Protein AF-A0A166Q8H6-F1 (afdb_monomer_lite)

Radius of gyration: 18.92 Å; chains: 1; bounding box: 48×37×62 Å

Structure (mmCIF, N/CA/C/O backbone):
data_AF-A0A166Q8H6-F1
#
_entry.id   AF-A0A166Q8H6-F1
#
loop_
_atom_site.group_PDB
_atom_site.id
_atom_site.type_symbol
_atom_site.label_atom_id
_atom_site.label_alt_id
_atom_site.label_comp_id
_atom_site.label_asym_id
_atom_site.label_entity_id
_atom_site.label_seq_id
_atom_site.pdbx_PDB_ins_code
_atom_site.Cartn_x
_atom_site.Cartn_y
_atom_site.Cartn_z
_atom_site.occupancy
_atom_site.B_iso_or_equiv
_atom_site.auth_seq_id
_atom_site.auth_comp_id
_atom_site.auth_asym_id
_atom_site.auth_atom_id
_atom_site.pdbx_PDB_model_nu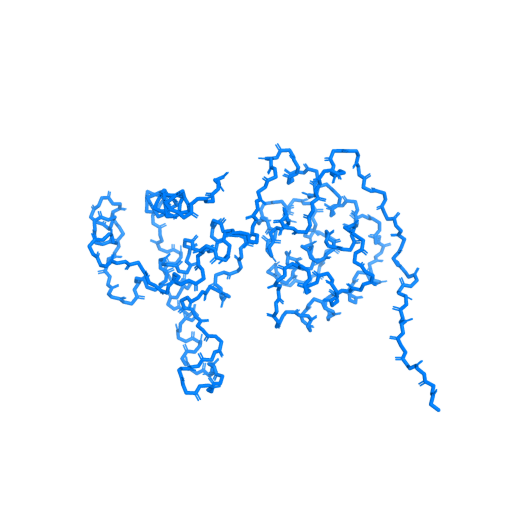m
ATOM 1 N N . ARG A 1 1 ? 2.730 -21.794 38.461 1.00 38.72 1 ARG A N 1
ATOM 2 C CA . ARG A 1 1 ? 2.691 -21.492 37.005 1.00 38.72 1 ARG A CA 1
ATOM 3 C C . ARG A 1 1 ? 1.447 -20.650 36.703 1.00 38.72 1 ARG A C 1
ATOM 5 O O . ARG A 1 1 ? 0.380 -21.211 36.517 1.00 38.72 1 ARG A O 1
ATOM 12 N N . ARG A 1 2 ? 1.544 -19.313 36.743 1.00 32.25 2 ARG A N 1
ATOM 13 C CA . ARG A 1 2 ? 0.434 -18.400 36.404 1.00 32.25 2 ARG A CA 1
ATOM 14 C C . ARG A 1 2 ? 0.661 -17.853 34.995 1.00 32.25 2 ARG A C 1
ATOM 16 O O . ARG A 1 2 ? 1.683 -17.221 34.744 1.00 32.25 2 ARG A O 1
ATOM 23 N N . SER A 1 3 ? -0.279 -18.154 34.104 1.00 32.97 3 SER A N 1
ATOM 24 C CA . SER A 1 3 ? -0.350 -17.672 32.724 1.00 32.97 3 SER A CA 1
ATOM 25 C C . SER A 1 3 ? -0.457 -16.146 32.716 1.00 32.97 3 SER A C 1
ATOM 27 O O . SER A 1 3 ? -1.469 -15.589 33.138 1.00 32.97 3 SER A O 1
ATOM 29 N N . ARG A 1 4 ? 0.606 -15.468 32.284 1.00 35.19 4 ARG A N 1
ATOM 30 C CA . ARG A 1 4 ? 0.672 -14.010 32.168 1.00 35.19 4 ARG A CA 1
ATOM 31 C C . ARG A 1 4 ? 0.191 -13.580 30.773 1.00 35.19 4 ARG A C 1
ATOM 33 O O . ARG A 1 4 ? 0.742 -14.013 29.771 1.00 35.19 4 ARG A O 1
ATOM 40 N N . HIS A 1 5 ? -0.813 -12.698 30.770 1.00 30.84 5 HIS A N 1
ATOM 41 C CA . HIS A 1 5 ? -1.214 -11.777 29.694 1.00 30.84 5 HIS A CA 1
ATOM 42 C C . HIS A 1 5 ? -1.940 -12.344 28.457 1.00 30.84 5 HIS A C 1
ATOM 44 O O . HIS A 1 5 ? -1.430 -12.329 27.343 1.00 30.84 5 HIS A O 1
ATOM 50 N N . ARG A 1 6 ? -3.232 -12.667 28.620 1.00 37.69 6 ARG A N 1
ATOM 51 C CA . ARG A 1 6 ? -4.248 -12.236 27.641 1.00 37.69 6 ARG A CA 1
ATOM 52 C C . ARG A 1 6 ? -4.802 -10.900 28.131 1.00 37.69 6 ARG A C 1
ATOM 54 O O . ARG A 1 6 ? -5.786 -10.880 28.859 1.00 37.69 6 ARG A O 1
ATOM 61 N N . VAL A 1 7 ? -4.128 -9.798 27.811 1.00 35.72 7 VAL A N 1
ATOM 62 C CA . VAL A 1 7 ? -4.699 -8.467 28.049 1.00 35.72 7 VAL A CA 1
ATOM 63 C C . VAL A 1 7 ? -5.672 -8.213 26.904 1.00 35.72 7 VAL A C 1
ATOM 65 O O . VAL A 1 7 ? -5.265 -7.970 25.771 1.00 35.72 7 VAL A O 1
ATOM 68 N N . PHE A 1 8 ? -6.960 -8.384 27.187 1.00 38.34 8 PHE A N 1
ATOM 69 C CA . PHE A 1 8 ? -8.007 -7.728 26.420 1.00 38.34 8 PHE A CA 1
ATOM 70 C C . PHE A 1 8 ? -7.832 -6.230 26.674 1.00 38.34 8 PHE A C 1
ATOM 72 O O . PHE A 1 8 ? -7.886 -5.804 27.826 1.00 38.34 8 PHE A O 1
ATOM 79 N N . ASP A 1 9 ? -7.528 -5.462 25.633 1.00 45.81 9 ASP A N 1
ATOM 80 C CA . ASP A 1 9 ? -7.483 -4.006 25.738 1.00 45.81 9 ASP A CA 1
ATOM 81 C C . ASP A 1 9 ? -8.937 -3.523 25.808 1.00 45.81 9 ASP A C 1
ATOM 83 O O . ASP A 1 9 ? -9.628 -3.473 24.787 1.00 45.81 9 ASP A O 1
ATOM 87 N N . ALA A 1 10 ? -9.425 -3.309 27.034 1.00 41.81 10 ALA A N 1
ATOM 88 C CA . ALA A 1 10 ? -10.816 -2.971 27.342 1.00 41.81 10 ALA A CA 1
ATOM 89 C C . ALA A 1 10 ? -11.265 -1.633 26.730 1.00 41.81 10 ALA A C 1
ATOM 91 O O . ALA A 1 10 ? -12.463 -1.383 26.629 1.00 41.81 10 ALA A O 1
ATOM 92 N N . ASP A 1 11 ? -10.311 -0.828 26.262 1.00 46.78 11 ASP A N 1
ATOM 93 C CA . ASP A 1 11 ? -10.546 0.463 25.619 1.00 46.78 11 ASP A CA 1
ATOM 94 C C . ASP A 1 11 ? -10.963 0.340 24.144 1.00 46.78 11 ASP A C 1
ATOM 96 O O . ASP A 1 11 ? -11.324 1.334 23.518 1.00 46.78 11 ASP A O 1
ATOM 100 N N . VAL A 1 12 ? -10.951 -0.864 23.555 1.00 49.75 12 VAL A N 1
ATOM 101 C CA . VAL A 1 12 ? -11.514 -1.070 22.213 1.00 49.75 12 VAL A CA 1
ATOM 102 C C . VAL A 1 12 ? -12.972 -1.460 22.325 1.00 49.75 12 VAL A C 1
ATOM 104 O O . VAL A 1 12 ? -13.339 -2.638 22.351 1.00 49.75 12 VAL A O 1
ATOM 107 N N . ARG A 1 13 ? -13.812 -0.421 22.366 1.00 47.12 13 ARG A N 1
ATOM 108 C CA . ARG A 1 13 ? -15.220 -0.552 22.008 1.00 47.12 13 ARG A CA 1
ATOM 109 C C . ARG A 1 13 ? -15.308 -1.206 20.625 1.00 47.12 13 ARG A C 1
ATOM 111 O O . ARG A 1 13 ? -14.569 -0.811 19.720 1.00 47.12 13 ARG A O 1
ATOM 118 N N . PRO A 1 14 ? -16.181 -2.207 20.438 1.00 51.22 14 PRO A N 1
ATOM 119 C CA . PRO A 1 14 ? -16.498 -2.695 19.110 1.00 51.22 14 PRO A CA 1
ATOM 120 C C . PRO A 1 14 ? -17.218 -1.569 18.371 1.00 51.22 14 PRO A C 1
ATOM 122 O O . PRO A 1 14 ? -18.422 -1.384 18.519 1.00 51.22 14 PRO A O 1
ATOM 125 N N . VAL A 1 15 ? -16.466 -0.782 17.609 1.00 52.78 15 VAL A N 1
ATOM 126 C CA . VAL A 1 15 ? -17.049 0.139 16.640 1.00 52.78 15 VAL A CA 1
ATOM 127 C C . VAL A 1 15 ? -17.702 -0.742 15.586 1.00 52.78 15 VAL A C 1
ATOM 129 O O . VAL A 1 15 ? -17.063 -1.623 14.998 1.00 52.78 15 VAL A O 1
ATOM 132 N N . LEU A 1 16 ? -19.018 -0.589 15.460 1.00 52.97 16 LEU A N 1
ATOM 133 C CA . LEU A 1 16 ? -19.826 -1.385 14.552 1.00 52.97 16 LEU A CA 1
ATOM 134 C C . LEU A 1 16 ? -19.352 -1.098 13.133 1.00 52.97 16 LEU A C 1
ATOM 136 O O . LEU A 1 16 ? -19.379 0.046 12.687 1.00 52.97 16 LEU A O 1
ATOM 140 N N . ARG A 1 17 ? -18.916 -2.146 12.430 1.00 59.91 17 ARG A N 1
ATOM 141 C CA . ARG A 1 17 ? -18.712 -2.037 10.989 1.00 59.91 17 ARG A CA 1
ATOM 142 C C . ARG A 1 17 ? -20.044 -1.678 10.353 1.00 59.91 17 ARG A C 1
ATOM 144 O O . ARG A 1 17 ? -21.078 -2.249 10.707 1.00 59.91 17 ARG A O 1
ATOM 151 N N . THR A 1 18 ? -19.995 -0.786 9.384 1.00 64.19 18 THR A N 1
ATOM 152 C CA . THR A 1 18 ? -21.089 -0.585 8.443 1.00 64.19 18 THR A CA 1
ATOM 153 C C . THR A 1 18 ? -21.422 -1.900 7.727 1.00 64.19 18 THR A C 1
ATOM 155 O O . THR A 1 18 ? -20.592 -2.808 7.587 1.00 64.19 18 THR A O 1
ATOM 158 N N . THR A 1 19 ? -22.658 -2.018 7.250 1.00 66.19 19 THR A N 1
ATOM 159 C CA . THR A 1 19 ? -23.110 -3.161 6.444 1.00 66.19 19 THR A CA 1
ATOM 160 C C . THR A 1 19 ? -22.286 -3.326 5.166 1.00 66.19 19 THR A C 1
ATOM 162 O O . THR A 1 19 ? -22.020 -4.455 4.761 1.00 66.19 19 THR A O 1
ATOM 165 N N . THR A 1 20 ? -21.820 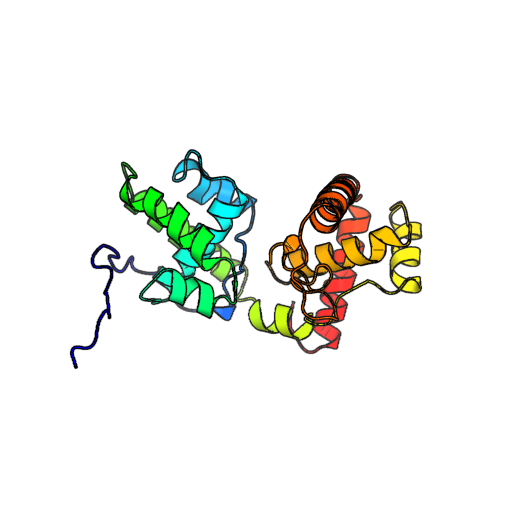-2.228 4.567 1.00 67.06 20 THR A N 1
ATOM 166 C CA . THR A 1 20 ? -20.977 -2.232 3.361 1.00 67.06 20 THR A CA 1
ATOM 167 C C . THR A 1 20 ? -19.595 -2.837 3.628 1.00 67.06 20 THR A C 1
ATOM 169 O O . THR A 1 20 ? -19.123 -3.673 2.858 1.00 67.06 20 THR A O 1
ATOM 172 N N . ALA A 1 21 ? -18.971 -2.518 4.765 1.00 75.06 21 ALA A N 1
ATOM 173 C CA . ALA A 1 21 ? -17.683 -3.087 5.164 1.00 75.06 21 ALA A CA 1
ATOM 174 C C . ALA A 1 21 ? -17.771 -4.530 5.710 1.00 75.06 21 ALA A C 1
ATOM 176 O O . ALA A 1 21 ? -16.739 -5.148 6.004 1.00 75.06 21 ALA A O 1
ATOM 177 N N . ALA A 1 22 ? -18.975 -5.101 5.853 1.00 74.94 22 ALA A N 1
ATOM 178 C CA . ALA A 1 22 ? -19.176 -6.432 6.432 1.00 74.94 22 ALA A CA 1
ATOM 179 C C . ALA A 1 22 ? -18.503 -7.560 5.624 1.00 74.94 22 ALA A C 1
ATOM 181 O O . ALA A 1 22 ? -18.091 -8.560 6.210 1.00 74.94 22 ALA A O 1
ATOM 182 N N . GLY A 1 23 ? -18.336 -7.380 4.307 1.00 84.69 23 GLY A N 1
ATOM 183 C CA . GLY A 1 23 ? -17.675 -8.343 3.415 1.00 84.69 23 GLY A CA 1
ATOM 184 C C . GLY A 1 23 ? -16.141 -8.285 3.407 1.00 84.69 23 GLY A C 1
ATOM 185 O O . GLY A 1 23 ? -15.498 -9.090 2.731 1.00 84.69 23 GLY A O 1
ATOM 186 N N . LEU A 1 24 ? -15.521 -7.338 4.121 1.00 91.94 24 LEU A N 1
ATOM 187 C CA . LEU A 1 24 ? -14.065 -7.224 4.153 1.00 91.94 24 LEU A CA 1
ATOM 188 C C . LEU A 1 24 ? -13.425 -8.247 5.100 1.00 91.94 24 LEU A C 1
ATOM 190 O O . LEU A 1 24 ? -13.866 -8.470 6.229 1.00 91.94 24 LEU A O 1
ATOM 194 N N . GLU A 1 25 ? -12.310 -8.810 4.643 1.00 93.94 25 GLU A N 1
ATOM 195 C CA . GLU A 1 25 ? -11.423 -9.684 5.403 1.00 93.94 25 GLU A CA 1
ATOM 196 C C . GLU A 1 25 ? -10.040 -9.031 5.526 1.00 93.94 25 GLU A C 1
ATOM 198 O O . GLU A 1 25 ? -9.729 -8.075 4.818 1.00 93.94 25 GLU A O 1
ATOM 203 N N . TYR A 1 26 ? -9.160 -9.571 6.378 1.00 94.75 26 TYR A N 1
ATOM 204 C CA . TYR A 1 26 ? -7.805 -9.022 6.565 1.00 94.75 26 TYR A CA 1
ATOM 205 C C . TYR A 1 26 ? -7.009 -8.935 5.261 1.00 94.75 26 TYR A C 1
ATOM 207 O O . TYR A 1 26 ? -6.248 -7.991 5.070 1.00 94.75 26 TYR A O 1
ATOM 215 N N . ARG A 1 27 ? -7.207 -9.895 4.352 1.00 95.06 27 ARG A N 1
ATOM 216 C CA . ARG A 1 27 ? -6.559 -9.909 3.036 1.00 95.06 27 ARG A CA 1
ATOM 217 C C . ARG A 1 27 ? -6.991 -8.745 2.133 1.00 95.06 27 ARG A C 1
ATOM 219 O O . ARG A 1 27 ? -6.236 -8.385 1.238 1.00 95.06 27 ARG A O 1
ATOM 226 N N . HIS A 1 28 ? -8.147 -8.132 2.411 1.00 95.44 28 HIS A N 1
ATOM 227 C CA . HIS A 1 28 ? -8.685 -6.984 1.675 1.00 95.44 28 HIS A CA 1
ATOM 228 C C . HIS A 1 28 ? -8.208 -5.626 2.200 1.00 95.44 28 HIS A C 1
ATOM 230 O O . HIS A 1 28 ? -8.544 -4.593 1.628 1.00 95.44 28 HIS A O 1
ATOM 236 N N . ILE A 1 29 ? -7.411 -5.603 3.270 1.00 96.06 29 ILE A N 1
ATOM 237 C CA . ILE A 1 29 ? -6.855 -4.368 3.819 1.00 96.06 29 ILE A CA 1
ATOM 238 C C . ILE A 1 29 ? -5.404 -4.218 3.337 1.00 96.06 29 ILE A C 1
ATOM 240 O O . ILE A 1 29 ? -4.585 -5.119 3.572 1.00 96.06 29 ILE A O 1
ATOM 244 N N . PRO A 1 30 ? -5.043 -3.099 2.684 1.00 96.38 30 PRO A N 1
ATOM 245 C CA . PRO A 1 30 ? -3.660 -2.852 2.304 1.00 96.38 30 PRO A CA 1
ATOM 246 C C . PRO A 1 30 ? -2.804 -2.612 3.555 1.00 96.38 30 PRO A C 1
ATOM 248 O O . PRO A 1 30 ? -3.282 -2.135 4.583 1.00 96.38 30 PRO A O 1
ATOM 251 N N . GLN A 1 31 ? -1.509 -2.916 3.478 1.00 94.94 31 GLN A N 1
ATOM 252 C CA . GLN A 1 31 ? -0.578 -2.661 4.590 1.00 94.94 31 GLN A CA 1
ATOM 253 C C . GLN A 1 31 ? -0.338 -1.165 4.816 1.00 94.94 31 GLN A C 1
ATOM 255 O O . GLN A 1 31 ? 0.083 -0.739 5.892 1.00 94.94 31 GLN A O 1
ATOM 260 N N . LEU A 1 32 ? -0.594 -0.365 3.787 1.00 95.50 32 LEU A N 1
ATOM 261 C CA . LEU A 1 32 ? -0.520 1.075 3.817 1.00 95.50 32 LEU A CA 1
ATOM 262 C C . LEU A 1 32 ? -1.777 1.626 3.138 1.00 95.50 32 LEU A C 1
ATOM 264 O O . LEU A 1 32 ? -1.933 1.477 1.929 1.00 95.50 32 LEU A O 1
ATOM 268 N N . ILE A 1 33 ? -2.667 2.251 3.917 1.00 97.19 33 ILE A N 1
ATOM 269 C CA . ILE A 1 33 ? -3.873 2.914 3.387 1.00 97.19 33 ILE A CA 1
ATOM 270 C C . ILE A 1 33 ? -3.478 3.921 2.309 1.00 97.19 33 ILE A C 1
ATOM 272 O O . ILE A 1 33 ? -2.389 4.493 2.387 1.00 97.19 33 ILE A O 1
ATOM 276 N N . ASP A 1 34 ? -4.320 4.130 1.300 1.00 95.25 34 ASP A N 1
ATOM 277 C CA . ASP A 1 34 ? -4.068 5.129 0.263 1.00 95.25 34 ASP A CA 1
ATOM 278 C C . ASP A 1 34 ? -3.834 6.531 0.860 1.00 95.25 34 ASP A C 1
ATOM 280 O O . ASP A 1 34 ? -4.351 6.871 1.926 1.00 95.25 34 ASP A O 1
ATOM 284 N N . VAL A 1 35 ? -2.990 7.332 0.205 1.00 95.38 35 VAL A N 1
ATOM 285 C CA . VAL A 1 35 ? -2.614 8.655 0.723 1.00 95.38 35 VAL A CA 1
ATOM 286 C C . VAL A 1 35 ? -3.794 9.625 0.730 1.00 95.38 35 VAL A C 1
ATOM 288 O O . VAL A 1 35 ? -3.915 10.397 1.680 1.00 95.38 35 VAL A O 1
ATOM 291 N N . ALA A 1 36 ? -4.670 9.564 -0.277 1.00 96.38 36 ALA A N 1
ATOM 292 C CA . ALA A 1 36 ? -5.828 10.442 -0.368 1.00 96.38 36 ALA A CA 1
ATOM 293 C C . ALA A 1 36 ? -6.870 10.061 0.688 1.00 96.38 36 ALA A C 1
ATOM 295 O O . ALA A 1 36 ? -7.296 10.923 1.451 1.00 96.38 36 ALA A O 1
ATOM 296 N N . ASP A 1 37 ? -7.183 8.765 0.816 1.00 97.25 37 ASP A N 1
ATOM 297 C CA . ASP A 1 37 ? -8.134 8.284 1.830 1.00 97.25 37 ASP A CA 1
ATOM 298 C C . ASP A 1 37 ? -7.661 8.617 3.250 1.00 97.25 37 ASP A C 1
ATOM 300 O O . ASP A 1 37 ? -8.437 9.085 4.077 1.00 97.25 37 ASP A O 1
ATOM 304 N N . TYR A 1 38 ? -6.370 8.430 3.540 1.00 97.75 38 TYR A N 1
ATOM 305 C CA . TYR A 1 38 ? -5.811 8.811 4.836 1.00 97.75 38 TYR A CA 1
ATOM 306 C C . TYR A 1 38 ? -5.853 10.324 5.068 1.00 97.75 38 TYR A C 1
ATOM 308 O O . TYR A 1 38 ? -6.237 10.763 6.154 1.00 97.75 38 TYR A O 1
ATOM 316 N N . GLY A 1 39 ? -5.429 11.107 4.072 1.00 97.25 39 GLY A N 1
ATOM 317 C CA . GLY A 1 39 ? -5.366 12.564 4.154 1.00 97.25 39 GLY A CA 1
ATOM 318 C C . GLY A 1 39 ? -6.730 13.189 4.426 1.00 97.25 39 GLY A C 1
ATOM 319 O O . GLY A 1 39 ? -6.837 14.082 5.260 1.00 97.25 39 GLY A O 1
ATOM 320 N N . GLU A 1 40 ? -7.761 12.679 3.758 1.00 97.62 40 GLU A N 1
ATOM 321 C CA . GLU A 1 40 ? -9.130 13.175 3.865 1.00 97.62 40 GLU A CA 1
ATOM 322 C C . GLU A 1 40 ? -9.829 12.719 5.153 1.00 97.62 40 GLU A C 1
ATOM 324 O O . GLU A 1 40 ? -10.490 13.524 5.804 1.00 97.62 40 GLU A O 1
ATOM 329 N N . LEU A 1 41 ? -9.676 11.447 5.541 1.00 96.94 41 LEU A N 1
ATOM 330 C CA . LEU A 1 41 ? -10.531 10.838 6.567 1.00 96.94 41 LEU A CA 1
ATOM 331 C C . LEU A 1 41 ? -9.898 10.749 7.957 1.00 96.94 41 LEU A C 1
ATOM 333 O O . LEU A 1 41 ? -10.619 10.650 8.946 1.00 96.94 41 LEU A O 1
ATOM 337 N N . VAL A 1 42 ? -8.564 10.712 8.058 1.00 96.56 42 VAL A N 1
ATOM 338 C CA . VAL A 1 42 ? -7.893 10.316 9.314 1.00 96.56 42 VAL A CA 1
ATOM 339 C C . VAL A 1 42 ? -6.765 11.256 9.729 1.00 96.56 42 VAL A C 1
ATOM 341 O O . VAL A 1 42 ? -6.501 11.395 10.923 1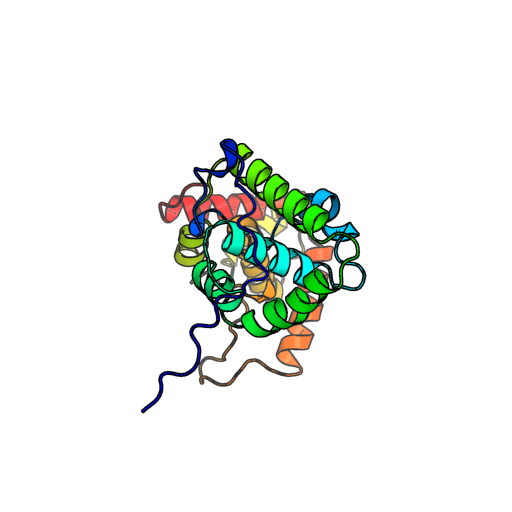.00 96.56 42 VAL A O 1
ATOM 344 N N . ALA A 1 43 ? -6.088 11.920 8.790 1.00 96.31 43 ALA A N 1
ATOM 345 C CA . ALA A 1 43 ? -4.876 12.687 9.081 1.00 96.31 43 ALA A CA 1
ATOM 346 C C . ALA A 1 43 ? -5.074 13.783 10.144 1.00 96.31 43 ALA A C 1
ATOM 348 O O . ALA A 1 43 ? -4.207 13.966 10.999 1.00 96.31 43 ALA A O 1
ATOM 349 N N . SER A 1 44 ? -6.223 14.466 10.138 1.00 94.81 44 SER A N 1
ATOM 350 C CA . SER A 1 44 ? -6.569 15.499 11.127 1.00 94.81 44 SER A CA 1
ATOM 351 C C . SER A 1 44 ? -6.700 14.955 12.555 1.00 94.81 44 SER A C 1
ATOM 353 O O . SER A 1 44 ? -6.432 15.679 13.512 1.00 94.81 44 SER A O 1
ATOM 355 N N . CYS A 1 45 ? -7.045 13.672 12.708 1.00 92.38 45 CYS A N 1
ATOM 356 C CA . CYS A 1 45 ? -7.180 13.007 14.003 1.00 92.38 45 CYS A CA 1
ATOM 357 C C . CYS A 1 45 ? -5.830 12.601 14.610 1.00 92.38 45 CYS A C 1
ATOM 359 O O . CYS A 1 45 ? -5.779 12.244 15.780 1.00 92.38 45 CYS A O 1
ATOM 361 N N . LEU A 1 46 ? -4.735 12.613 13.842 1.00 92.12 46 LEU A N 1
ATOM 362 C CA . LEU A 1 46 ? -3.415 12.152 14.289 1.00 92.12 46 LEU A CA 1
ATOM 363 C C . LEU A 1 46 ? -2.345 13.253 14.163 1.00 92.12 46 LEU A C 1
ATOM 365 O O . LEU A 1 46 ? -1.335 13.062 13.472 1.00 92.12 46 LEU A O 1
ATOM 369 N N . PRO A 1 47 ? -2.517 14.410 14.834 1.00 88.38 47 PRO A N 1
ATOM 370 C CA . PRO A 1 47 ? -1.541 15.488 14.763 1.00 88.38 47 PRO A CA 1
ATOM 371 C C . PRO A 1 47 ? -0.178 15.026 15.297 1.00 88.38 47 PRO A C 1
ATOM 373 O O . PRO A 1 47 ? -0.074 14.343 16.315 1.00 88.38 47 PRO A O 1
ATOM 376 N N . GLY A 1 48 ? 0.893 15.390 14.589 1.00 88.44 48 GLY A N 1
ATOM 377 C CA . GLY A 1 48 ? 2.268 15.038 14.966 1.00 88.44 48 GLY A CA 1
ATOM 378 C C . GLY A 1 48 ? 2.695 13.604 14.624 1.00 88.44 48 GLY A C 1
ATOM 379 O O . GLY A 1 48 ? 3.863 13.259 14.818 1.00 88.44 48 GLY A O 1
ATOM 380 N N . VAL A 1 49 ? 1.809 12.772 14.067 1.00 92.25 49 VAL A N 1
ATOM 381 C CA . VAL A 1 49 ? 2.175 11.453 13.536 1.00 92.25 49 VAL A CA 1
ATOM 382 C C . VAL A 1 49 ? 2.644 11.602 12.089 1.00 92.25 49 VAL A C 1
ATOM 384 O O . VAL A 1 49 ? 1.941 12.142 11.238 1.00 92.25 49 VAL A O 1
ATOM 387 N N . ALA A 1 50 ? 3.842 11.100 11.782 1.00 93.50 50 ALA A N 1
ATOM 388 C CA . ALA A 1 50 ? 4.344 11.091 10.409 1.00 93.50 50 ALA A CA 1
ATOM 389 C C . ALA A 1 50 ? 3.391 10.310 9.485 1.00 93.50 50 ALA A C 1
ATOM 391 O O . ALA A 1 50 ? 3.000 9.195 9.828 1.00 93.50 50 ALA A O 1
ATOM 392 N N . GLU A 1 51 ? 3.091 10.840 8.294 1.00 94.88 51 GLU A N 1
ATOM 393 C CA . GLU A 1 51 ? 2.054 10.314 7.384 1.00 94.88 51 GLU A CA 1
ATOM 394 C C . GLU A 1 51 ? 2.115 8.789 7.201 1.00 94.88 51 GLU A C 1
ATOM 396 O O . GLU A 1 51 ? 1.131 8.091 7.415 1.00 94.88 51 GLU A O 1
ATOM 401 N N . VAL A 1 52 ? 3.289 8.235 6.881 1.00 93.38 52 VAL A N 1
ATOM 402 C CA . VAL A 1 52 ? 3.425 6.787 6.651 1.00 93.38 52 VAL A CA 1
ATOM 403 C C . VAL A 1 52 ? 3.168 5.963 7.919 1.00 93.38 52 VAL A C 1
ATOM 405 O O . VAL A 1 52 ? 2.680 4.836 7.842 1.00 93.38 52 VAL A O 1
ATOM 408 N N . ALA A 1 53 ? 3.496 6.500 9.098 1.00 93.81 53 ALA A N 1
ATOM 409 C CA . ALA A 1 53 ? 3.160 5.855 10.364 1.00 93.81 53 ALA A CA 1
ATOM 410 C C . ALA A 1 53 ? 1.652 5.935 10.640 1.00 93.81 53 ALA A C 1
ATOM 412 O O . ALA A 1 53 ? 1.079 4.935 11.066 1.00 93.81 53 ALA A O 1
ATOM 413 N N . GLY A 1 54 ? 1.018 7.070 10.332 1.00 96.19 54 GLY A N 1
ATOM 414 C CA . GLY A 1 54 ? -0.429 7.260 10.429 1.00 96.19 54 GLY A CA 1
ATOM 415 C C . GLY A 1 54 ? -1.189 6.298 9.521 1.00 96.19 54 GLY A C 1
ATOM 416 O O . GLY A 1 54 ? -1.997 5.520 10.006 1.00 96.19 54 GLY A O 1
ATOM 417 N N . ARG A 1 55 ? -0.830 6.221 8.237 1.00 97.25 55 ARG A N 1
ATOM 418 C CA . ARG A 1 55 ? -1.421 5.289 7.258 1.00 97.25 55 ARG A CA 1
ATOM 419 C C . ARG A 1 55 ? -1.303 3.820 7.675 1.00 97.25 55 ARG A C 1
ATOM 421 O O . ARG A 1 55 ? -2.245 3.051 7.495 1.00 97.25 55 ARG A O 1
ATOM 428 N N . ARG A 1 56 ? -0.168 3.413 8.259 1.00 95.94 56 ARG A N 1
ATOM 429 C CA . ARG A 1 56 ? -0.003 2.062 8.835 1.00 95.94 56 ARG A CA 1
ATOM 430 C C . ARG A 1 56 ? -0.850 1.854 10.086 1.00 95.94 56 ARG A C 1
ATOM 432 O O . ARG A 1 56 ? -1.395 0.769 10.275 1.00 95.94 56 ARG A O 1
ATOM 439 N N . LEU A 1 57 ? -0.939 2.865 10.950 1.00 95.94 57 LEU A N 1
ATOM 440 C CA . LEU A 1 57 ? -1.794 2.820 12.132 1.00 95.94 57 LEU A CA 1
ATOM 441 C C . LEU A 1 57 ? -3.267 2.690 11.725 1.00 95.94 57 LEU A C 1
ATOM 443 O O . LEU A 1 57 ? -3.956 1.847 12.288 1.00 95.94 57 LEU A O 1
ATOM 447 N N . THR A 1 58 ? -3.717 3.422 10.703 1.00 97.12 58 THR A N 1
ATOM 448 C CA . THR A 1 58 ? -5.056 3.295 10.110 1.00 97.12 58 THR A CA 1
ATOM 449 C C . THR A 1 58 ? -5.290 1.889 9.560 1.00 97.12 58 THR A C 1
ATOM 451 O O . THR A 1 58 ? -6.295 1.278 9.899 1.00 97.12 58 THR A O 1
ATOM 454 N N . ALA A 1 59 ? -4.347 1.312 8.803 1.00 97.31 59 ALA A N 1
ATOM 455 C CA . ALA A 1 59 ? -4.464 -0.075 8.332 1.00 97.31 59 ALA A CA 1
ATOM 456 C C . ALA A 1 59 ? -4.601 -1.068 9.501 1.00 97.31 59 ALA A C 1
ATOM 458 O O . ALA A 1 59 ? -5.478 -1.934 9.500 1.00 97.31 59 ALA A O 1
ATOM 459 N N . ALA A 1 60 ? -3.775 -0.921 10.541 1.00 96.06 60 ALA A N 1
ATOM 460 C CA . ALA A 1 60 ? -3.877 -1.740 11.746 1.00 96.06 60 ALA A CA 1
ATOM 461 C C . ALA A 1 60 ? -5.205 -1.518 12.492 1.00 96.06 60 ALA A C 1
ATOM 463 O O . ALA A 1 60 ? -5.752 -2.474 13.042 1.00 96.06 60 ALA A O 1
ATOM 464 N N . ALA A 1 61 ? -5.746 -0.298 12.482 1.00 94.69 61 ALA A N 1
ATOM 465 C CA . ALA A 1 61 ? -7.045 0.031 13.057 1.00 94.69 61 ALA A CA 1
ATOM 466 C C . ALA A 1 61 ? -8.183 -0.642 12.275 1.00 94.69 61 ALA A C 1
ATOM 468 O O . ALA A 1 61 ? -9.035 -1.269 12.902 1.00 94.69 61 ALA A O 1
ATOM 469 N N . CYS A 1 62 ? -8.134 -0.672 10.937 1.00 95.06 62 CYS A N 1
ATOM 470 C CA . CYS A 1 62 ? -9.033 -1.512 10.137 1.00 95.06 62 CYS A CA 1
ATOM 471 C C . CYS A 1 62 ? -8.934 -2.977 10.590 1.00 95.06 62 CYS A C 1
ATOM 473 O O . CYS A 1 62 ? -9.944 -3.628 10.830 1.00 95.06 62 CYS A O 1
ATOM 475 N N . GLY A 1 63 ? -7.720 -3.488 10.826 1.00 94.06 63 GLY A N 1
ATOM 476 C CA . GLY A 1 63 ? -7.505 -4.818 11.408 1.00 94.06 63 GLY A CA 1
ATOM 477 C C . GLY A 1 63 ? -8.157 -5.021 12.789 1.00 94.06 63 GLY A C 1
ATOM 478 O O . GLY A 1 63 ? -8.646 -6.113 13.086 1.00 94.06 63 GLY A O 1
ATOM 479 N N . ARG A 1 64 ? -8.208 -3.986 13.637 1.00 91.56 64 ARG A N 1
ATOM 480 C CA . ARG A 1 64 ? -8.913 -4.019 14.934 1.00 91.56 64 ARG A CA 1
ATOM 481 C C . ARG A 1 64 ? -10.425 -4.086 14.734 1.00 91.56 64 ARG A C 1
ATOM 483 O O . ARG A 1 64 ? -11.052 -4.948 15.347 1.00 91.56 64 ARG A O 1
ATOM 490 N N . LEU A 1 65 ? -10.984 -3.279 13.827 1.00 91.12 65 LEU A N 1
ATOM 491 C CA . LEU A 1 65 ? -12.393 -3.377 13.416 1.00 91.12 65 LEU A CA 1
ATOM 492 C C . LEU A 1 65 ? -12.699 -4.746 12.793 1.00 91.12 65 LEU A C 1
ATOM 494 O O . LEU A 1 65 ? -13.791 -5.294 12.960 1.00 91.12 65 LEU A O 1
ATOM 498 N N . LEU A 1 66 ? -11.698 -5.369 12.161 1.00 90.31 66 LEU A N 1
ATOM 499 C CA . LEU A 1 66 ? -11.772 -6.735 11.656 1.00 90.31 66 LEU A CA 1
ATOM 500 C C . LEU A 1 66 ? -11.814 -7.829 12.752 1.00 90.31 66 LEU A C 1
ATOM 502 O O . LEU A 1 66 ? -11.975 -9.014 12.451 1.00 90.31 66 LEU A O 1
ATOM 506 N N . GLY A 1 67 ? -11.718 -7.448 14.028 1.00 88.19 67 GLY A N 1
ATOM 507 C CA . GLY A 1 67 ? -11.808 -8.339 15.187 1.00 88.19 67 GLY A CA 1
ATOM 508 C C . GLY A 1 67 ? -10.461 -8.730 15.798 1.00 88.19 67 GLY A C 1
ATOM 509 O O . GLY A 1 67 ? -10.417 -9.574 16.701 1.00 88.19 67 GLY A O 1
ATOM 510 N N . ALA A 1 68 ? -9.344 -8.148 15.347 1.00 89.81 68 ALA A N 1
ATOM 511 C CA . ALA A 1 68 ? -8.061 -8.379 15.994 1.00 89.81 68 ALA A CA 1
ATOM 512 C C . ALA A 1 68 ? -8.114 -7.795 17.406 1.00 89.81 68 ALA A C 1
ATOM 514 O O . ALA A 1 68 ? -8.494 -6.645 17.587 1.00 89.81 68 ALA A O 1
ATOM 515 N N . ARG A 1 69 ? -7.732 -8.579 18.419 1.00 85.50 69 ARG A N 1
ATOM 516 C CA . ARG A 1 69 ? -7.843 -8.202 19.843 1.00 85.50 69 ARG A CA 1
ATOM 517 C C . ARG A 1 69 ? -6.708 -7.316 20.361 1.00 85.50 69 ARG A C 1
ATOM 519 O O . ARG A 1 69 ? -6.797 -6.814 21.476 1.00 85.50 69 ARG A O 1
ATOM 526 N N . SER A 1 70 ? -5.659 -7.132 19.569 1.00 87.44 70 SER A N 1
ATOM 527 C CA . SER A 1 70 ? -4.517 -6.277 19.882 1.00 87.44 70 SER A CA 1
ATOM 528 C C . SER A 1 70 ? -3.926 -5.690 18.603 1.00 87.44 70 SER A C 1
ATOM 530 O O . SER A 1 70 ? -4.146 -6.222 17.510 1.00 87.44 70 SER A O 1
ATOM 532 N N . TRP A 1 71 ? -3.153 -4.612 18.743 1.00 91.06 71 TRP A N 1
ATOM 533 C CA . TRP A 1 71 ? -2.405 -4.009 17.638 1.00 91.06 71 TRP A CA 1
ATOM 534 C C . TRP A 1 71 ? -1.431 -5.000 16.999 1.00 91.06 71 TRP A C 1
ATOM 536 O O . TRP A 1 71 ? -1.412 -5.133 15.780 1.00 91.06 71 TRP A O 1
ATOM 546 N N . ASP A 1 72 ? -0.705 -5.773 17.807 1.00 91.06 72 ASP A N 1
ATOM 547 C CA . ASP A 1 72 ? 0.229 -6.788 17.309 1.00 91.06 72 ASP A CA 1
ATOM 548 C C . ASP A 1 72 ? -0.480 -7.878 16.494 1.00 91.06 72 ASP A C 1
ATOM 550 O O . ASP A 1 72 ? 0.019 -8.295 15.449 1.00 91.06 72 ASP A O 1
ATOM 554 N N . LEU A 1 73 ? -1.669 -8.317 16.931 1.00 89.94 73 LEU A N 1
ATOM 555 C CA . LEU A 1 73 ? -2.451 -9.297 16.181 1.00 89.94 73 LEU A CA 1
ATOM 556 C C . LEU A 1 73 ? -2.968 -8.705 14.864 1.00 89.94 73 LEU A C 1
ATOM 558 O O . LEU A 1 73 ? -2.934 -9.396 13.849 1.00 89.94 73 LEU A O 1
ATOM 562 N N . ALA A 1 74 ? -3.407 -7.442 14.860 1.00 93.12 74 ALA A N 1
ATOM 563 C CA . ALA A 1 74 ? -3.825 -6.754 13.639 1.00 93.12 74 ALA A CA 1
ATOM 564 C C . ALA A 1 74 ? -2.661 -6.658 12.641 1.00 93.12 74 ALA A C 1
ATOM 566 O O . ALA A 1 74 ? -2.782 -7.088 11.497 1.00 93.12 74 ALA A O 1
ATOM 567 N N . VAL A 1 75 ? -1.500 -6.189 13.101 1.00 93.75 75 VAL A N 1
ATOM 568 C CA . VAL A 1 75 ? -0.261 -6.102 12.314 1.00 93.75 75 VAL A CA 1
ATOM 569 C C . VAL A 1 75 ? 0.143 -7.468 11.759 1.00 93.75 75 VAL A C 1
ATOM 571 O O . VAL A 1 75 ? 0.471 -7.576 10.577 1.00 93.75 75 VAL A O 1
ATOM 574 N N . GLY A 1 76 ? 0.083 -8.517 12.584 1.00 93.44 76 GLY A N 1
ATOM 575 C CA . GLY A 1 76 ? 0.392 -9.885 12.174 1.00 93.44 76 GLY A CA 1
ATOM 576 C C . GLY A 1 76 ? -0.552 -10.408 11.092 1.00 93.44 76 GLY A C 1
ATOM 577 O O . GLY A 1 76 ? -0.092 -10.943 10.087 1.00 93.44 76 GLY A O 1
ATOM 578 N N . ARG A 1 77 ? -1.867 -10.203 11.248 1.00 94.25 77 ARG A N 1
ATOM 579 C CA . ARG A 1 77 ? -2.882 -10.624 10.264 1.00 94.25 77 ARG A CA 1
ATOM 580 C C . ARG A 1 77 ? -2.770 -9.885 8.931 1.00 94.25 77 ARG A C 1
ATOM 582 O O . ARG A 1 77 ? -3.079 -10.464 7.898 1.00 94.25 77 ARG A O 1
ATOM 589 N N . LEU A 1 78 ? -2.296 -8.643 8.954 1.00 94.31 78 LEU A N 1
ATOM 590 C CA . LEU A 1 78 ? -2.053 -7.830 7.761 1.00 94.31 78 LEU A CA 1
ATOM 591 C C . LEU A 1 78 ? -0.686 -8.111 7.110 1.00 94.31 78 LEU A C 1
ATOM 593 O O . LEU A 1 78 ? -0.354 -7.523 6.082 1.00 94.31 78 LEU A O 1
ATOM 597 N N . GLY A 1 79 ? 0.133 -8.998 7.685 1.00 91.06 79 GLY A N 1
ATOM 598 C CA . GLY A 1 79 ? 1.463 -9.331 7.164 1.00 91.06 79 GLY A CA 1
ATOM 599 C C . GLY A 1 79 ? 2.495 -8.208 7.319 1.00 91.06 79 GLY A C 1
ATOM 600 O O . GLY A 1 79 ? 3.503 -8.200 6.618 1.00 91.06 79 GLY A O 1
ATOM 601 N N . MET A 1 80 ? 2.268 -7.250 8.221 1.00 89.62 80 MET A N 1
ATOM 602 C CA . MET A 1 80 ? 3.150 -6.098 8.455 1.00 89.62 80 MET A CA 1
ATOM 603 C C . MET A 1 80 ? 4.299 -6.437 9.425 1.00 89.62 80 MET A C 1
ATOM 605 O O . MET A 1 80 ? 4.555 -5.726 10.403 1.00 89.62 80 MET A O 1
ATOM 609 N N . ALA A 1 81 ? 4.982 -7.561 9.195 1.00 78.25 81 ALA A N 1
ATOM 610 C CA . ALA A 1 81 ? 6.043 -8.033 10.081 1.00 78.25 81 ALA A CA 1
ATOM 611 C C . ALA A 1 81 ? 7.152 -6.973 10.236 1.00 78.25 81 ALA A C 1
ATOM 613 O O . ALA A 1 81 ? 7.598 -6.364 9.270 1.00 78.25 81 ALA A O 1
ATOM 614 N N . GLY A 1 82 ? 7.594 -6.731 11.474 1.00 81.50 82 GLY A N 1
ATOM 615 C CA . GLY A 1 82 ? 8.590 -5.697 11.788 1.00 81.50 82 GLY A CA 1
ATOM 616 C C . GLY A 1 82 ? 8.024 -4.295 12.051 1.00 81.50 82 GLY A C 1
ATOM 617 O O . GLY A 1 82 ? 8.769 -3.436 12.521 1.00 81.50 82 GLY A O 1
ATOM 618 N N . HIS A 1 83 ? 6.718 -4.070 11.851 1.00 88.38 83 HIS A N 1
ATOM 619 C CA . HIS A 1 83 ? 6.072 -2.771 12.111 1.00 88.38 83 HIS A CA 1
ATOM 620 C C . HIS A 1 83 ? 5.249 -2.710 13.400 1.00 88.38 83 HIS A C 1
ATOM 622 O O . HIS A 1 83 ? 4.787 -1.629 13.763 1.00 88.38 83 HIS A O 1
ATOM 628 N N . ALA A 1 84 ? 5.128 -3.818 14.140 1.00 86.50 84 ALA A N 1
ATOM 629 C CA . ALA A 1 84 ? 4.384 -3.883 15.404 1.00 86.50 84 ALA A CA 1
ATOM 630 C C . ALA A 1 84 ? 4.812 -2.784 16.391 1.00 86.50 84 ALA A C 1
ATOM 632 O O . ALA A 1 84 ? 3.979 -2.042 16.897 1.00 86.50 84 ALA A O 1
ATOM 633 N N . GLY A 1 85 ? 6.122 -2.581 16.579 1.00 85.69 85 GLY A N 1
ATOM 634 C CA . GLY A 1 85 ? 6.631 -1.536 17.473 1.00 85.69 85 GLY A CA 1
ATOM 635 C C . GLY A 1 85 ? 6.316 -0.106 17.016 1.00 85.69 85 GLY A C 1
ATOM 636 O O . GLY A 1 85 ? 6.141 0.774 17.856 1.00 85.69 85 GLY A O 1
ATOM 637 N N . VAL A 1 86 ? 6.227 0.142 15.703 1.00 87.25 86 VAL A N 1
ATOM 638 C CA . VAL A 1 86 ? 5.838 1.456 15.161 1.00 87.25 86 VAL A CA 1
ATOM 639 C C . VAL A 1 86 ? 4.347 1.687 15.381 1.00 87.25 86 VAL A C 1
ATOM 641 O O . VAL A 1 86 ? 3.972 2.753 15.863 1.00 87.25 86 VAL A O 1
ATOM 644 N N . VAL A 1 87 ? 3.508 0.695 15.078 1.00 90.38 87 VAL A N 1
ATOM 645 C CA . VAL A 1 87 ? 2.057 0.780 15.284 1.00 90.38 87 VAL A CA 1
ATOM 646 C C . VAL A 1 87 ? 1.741 0.950 16.765 1.00 90.38 87 VAL A C 1
ATOM 648 O O . VAL A 1 87 ? 1.110 1.933 17.129 1.00 90.38 87 VAL A O 1
ATOM 651 N N . SER A 1 88 ? 2.253 0.078 17.634 1.00 86.81 88 SER A N 1
ATOM 652 C CA . SER A 1 88 ? 1.979 0.117 19.075 1.00 86.81 88 SER A CA 1
ATOM 653 C C . SER A 1 88 ? 2.457 1.416 19.734 1.00 86.81 88 SER A C 1
ATOM 655 O O . SER A 1 88 ? 1.781 1.937 20.618 1.00 86.81 88 SER A O 1
ATOM 657 N N . ARG A 1 89 ? 3.573 2.002 19.271 1.00 87.75 89 ARG A N 1
ATOM 658 C CA . ARG A 1 89 ? 4.028 3.323 19.738 1.00 87.75 89 ARG A CA 1
ATOM 659 C C . ARG A 1 89 ? 3.037 4.431 19.385 1.00 87.75 89 ARG A C 1
ATOM 661 O O . ARG A 1 89 ? 2.727 5.250 20.241 1.00 87.75 89 ARG A O 1
ATOM 668 N N . ASN A 1 90 ? 2.564 4.469 18.140 1.00 89.31 90 ASN A N 1
ATOM 669 C CA . ASN A 1 90 ? 1.652 5.521 17.681 1.00 89.31 90 ASN A CA 1
ATOM 670 C C . ASN A 1 90 ? 0.205 5.279 18.137 1.00 89.31 90 ASN A C 1
ATOM 672 O O . ASN A 1 90 ? -0.535 6.234 18.319 1.00 89.31 90 ASN A O 1
ATOM 676 N N . ALA A 1 91 ? -0.188 4.035 18.413 1.00 88.25 91 ALA A N 1
ATOM 677 C CA . ALA A 1 91 ? -1.503 3.710 18.958 1.00 88.25 91 ALA A CA 1
ATOM 678 C C . ALA A 1 91 ? -1.759 4.370 20.324 1.00 88.25 91 ALA A C 1
ATOM 680 O O . ALA A 1 91 ? -2.902 4.669 20.659 1.00 88.25 91 ALA A O 1
ATOM 681 N N . GLY A 1 92 ? -0.702 4.653 21.096 1.00 83.81 92 GLY A N 1
ATOM 682 C CA . GLY A 1 92 ? -0.811 5.429 22.331 1.00 83.81 92 GLY A CA 1
ATOM 683 C C . GLY A 1 92 ? -1.383 6.835 22.123 1.00 83.81 92 GLY A C 1
ATOM 684 O O . GLY A 1 92 ? -2.056 7.331 23.022 1.00 83.81 92 GLY A O 1
ATOM 685 N N . VAL A 1 93 ? -1.181 7.433 20.942 1.00 86.50 93 VAL A N 1
ATOM 686 C CA . VAL A 1 93 ? -1.722 8.756 20.584 1.00 86.50 93 VAL A CA 1
ATOM 687 C C . VAL A 1 93 ? -3.247 8.732 20.557 1.00 86.50 93 VAL A C 1
ATOM 689 O O . VAL A 1 93 ? -3.857 9.668 21.053 1.00 86.50 93 VAL A O 1
ATOM 692 N N . ILE A 1 94 ? -3.858 7.640 20.078 1.00 85.50 94 ILE A N 1
ATOM 693 C CA . ILE A 1 94 ? -5.322 7.503 19.958 1.00 85.50 94 ILE A CA 1
ATOM 694 C C . ILE A 1 94 ? -6.006 7.674 21.322 1.00 85.50 94 ILE A C 1
ATOM 696 O O . ILE A 1 94 ? -7.033 8.335 21.424 1.00 85.50 94 ILE A O 1
ATOM 700 N N . ARG A 1 95 ? -5.408 7.130 22.392 1.00 79.75 95 ARG A N 1
ATOM 701 C CA . ARG A 1 95 ? -5.944 7.259 23.760 1.00 79.75 95 ARG A CA 1
ATOM 702 C C . ARG A 1 95 ? -5.863 8.680 24.316 1.00 79.75 95 ARG A C 1
ATOM 704 O O . ARG A 1 95 ? -6.592 9.000 25.243 1.00 79.75 95 ARG A O 1
ATOM 711 N N . GLY A 1 96 ? -4.953 9.497 23.790 1.00 82.56 96 GLY A N 1
ATOM 712 C CA . GLY A 1 96 ? -4.781 10.893 24.184 1.00 82.56 96 GLY A CA 1
ATOM 713 C C . GLY A 1 96 ? -5.560 11.881 23.316 1.00 82.56 96 GLY A C 1
ATOM 714 O O . GLY A 1 96 ? -5.404 13.084 23.509 1.00 82.56 96 GLY A O 1
ATOM 715 N N . LEU A 1 97 ? -6.349 11.407 22.345 1.00 84.81 97 LEU A N 1
ATOM 716 C CA . LEU A 1 97 ? -7.161 12.281 21.502 1.00 84.81 97 LEU A CA 1
ATOM 717 C C . LEU A 1 97 ? -8.318 12.876 22.302 1.00 84.81 97 LEU A C 1
ATOM 719 O O . LEU A 1 97 ? -8.916 12.207 23.140 1.00 84.81 97 LEU A O 1
ATOM 723 N N . ALA A 1 98 ? -8.657 14.128 21.988 1.00 84.81 98 ALA A N 1
ATOM 724 C CA . ALA A 1 98 ? -9.848 14.779 22.528 1.00 84.81 98 ALA A CA 1
ATOM 725 C C . ALA A 1 98 ? -11.138 14.073 22.071 1.00 84.81 98 ALA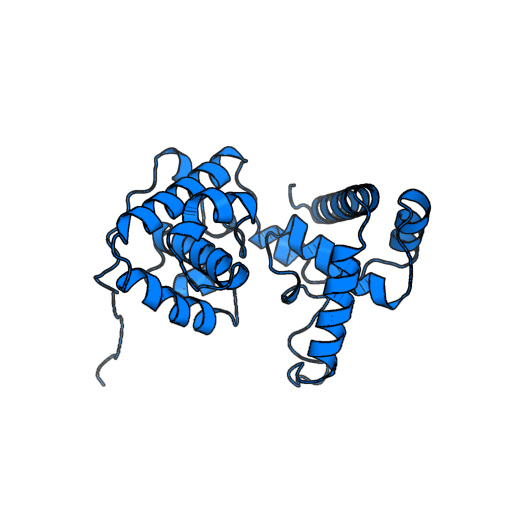 A C 1
ATOM 727 O O . ALA A 1 98 ? -12.089 13.983 22.840 1.00 84.81 98 ALA A O 1
ATOM 728 N N . ASP A 1 99 ? -11.135 13.540 20.845 1.00 86.12 99 ASP A N 1
ATOM 729 C CA . ASP A 1 99 ? -12.225 12.747 20.280 1.00 86.12 99 ASP A CA 1
ATOM 730 C C . ASP A 1 99 ? -11.679 11.468 19.611 1.00 86.12 99 ASP A C 1
ATOM 732 O O . ASP A 1 99 ? -11.338 11.464 18.423 1.00 86.12 99 ASP A O 1
ATOM 736 N N . PRO A 1 100 ? -11.543 10.365 20.369 1.00 87.88 100 PRO A N 1
ATOM 737 C CA . PRO A 1 100 ? -11.143 9.076 19.814 1.00 87.88 100 PRO A CA 1
ATOM 738 C C . PRO A 1 100 ? -12.197 8.455 18.884 1.00 87.88 100 PRO A C 1
ATOM 740 O O . PRO A 1 100 ? -11.840 7.640 18.034 1.00 87.88 100 PRO A O 1
ATOM 743 N N . GLU A 1 101 ? -13.478 8.809 19.032 1.00 88.06 101 GLU A N 1
ATOM 744 C CA . GLU A 1 101 ? -14.562 8.259 18.208 1.00 88.06 101 GLU A CA 1
ATOM 745 C C . GLU A 1 101 ? -14.473 8.806 16.777 1.00 88.06 101 GLU A C 1
ATOM 747 O O . GLU A 1 101 ? -14.645 8.043 15.827 1.00 88.06 101 GLU A O 1
ATOM 752 N N . ALA A 1 102 ? -14.080 10.075 16.599 1.00 90.75 102 ALA A N 1
ATOM 753 C CA . ALA A 1 102 ? -13.799 10.647 15.277 1.00 90.75 102 ALA A CA 1
ATOM 754 C C . ALA A 1 102 ? -12.716 9.868 14.508 1.00 90.75 102 ALA A C 1
ATOM 756 O O . ALA A 1 102 ? -12.871 9.601 13.315 1.00 90.75 102 ALA A O 1
ATOM 757 N N . PHE A 1 103 ? -11.647 9.432 15.190 1.00 92.75 103 PHE A N 1
ATOM 758 C CA . PHE A 1 103 ? -10.621 8.587 14.572 1.00 92.75 103 PHE A CA 1
ATOM 759 C C . PHE A 1 103 ? -11.216 7.265 14.074 1.00 92.75 103 PHE A C 1
ATOM 761 O O . PHE A 1 103 ? -10.980 6.868 12.932 1.00 92.75 103 PHE A O 1
ATOM 768 N N . TRP A 1 104 ? -11.998 6.577 14.909 1.00 92.25 104 TRP A N 1
ATOM 769 C CA . TRP A 1 104 ? -12.589 5.295 14.528 1.00 92.25 104 TRP A CA 1
ATOM 770 C C . TRP A 1 104 ? -13.674 5.424 13.457 1.00 92.25 104 TRP A C 1
ATOM 772 O O . TRP A 1 104 ? -13.767 4.544 12.601 1.00 92.25 104 TRP A O 1
ATOM 782 N N . ALA A 1 105 ? -14.437 6.518 13.452 1.00 91.56 105 ALA A N 1
ATOM 783 C CA . ALA A 1 105 ? -15.372 6.842 12.380 1.00 91.56 105 ALA A CA 1
ATOM 784 C C . ALA A 1 105 ? -14.635 7.016 11.043 1.00 91.56 105 ALA A C 1
ATOM 786 O O . ALA A 1 105 ? -15.009 6.387 10.055 1.00 91.56 105 ALA A O 1
ATOM 787 N N . GLY A 1 106 ? -13.522 7.761 11.029 1.00 94.44 106 GLY A N 1
ATOM 788 C CA . GLY A 1 106 ? -12.666 7.892 9.847 1.00 94.44 106 GLY A CA 1
ATOM 789 C C . GLY A 1 106 ? -12.096 6.550 9.369 1.00 94.44 106 GLY A C 1
ATOM 790 O O . GLY A 1 106 ? -12.074 6.271 8.173 1.00 94.44 106 GLY A O 1
ATOM 791 N N . VAL A 1 107 ? -11.685 5.670 10.290 1.00 95.12 107 VAL A N 1
ATOM 792 C CA . VAL A 1 107 ? -11.229 4.305 9.955 1.00 95.12 107 VAL A CA 1
ATOM 793 C C . VAL A 1 107 ? -12.365 3.457 9.366 1.00 95.12 107 VAL A C 1
ATOM 795 O O . VAL A 1 107 ? -12.124 2.693 8.430 1.00 95.12 107 VAL A O 1
ATOM 798 N N . SER A 1 108 ? -13.590 3.578 9.883 1.00 93.38 108 SER A N 1
ATOM 799 C CA . SER A 1 108 ? -14.756 2.884 9.325 1.00 93.38 108 SER A CA 1
ATOM 800 C C . SER A 1 108 ? -15.047 3.352 7.898 1.00 93.38 108 SER A C 1
ATOM 802 O O . SER A 1 108 ? -15.189 2.518 7.010 1.00 93.38 108 SER A O 1
ATOM 804 N N . GLU A 1 109 ? -15.021 4.663 7.652 1.00 94.69 109 GLU A N 1
ATOM 805 C CA . GLU A 1 109 ? -15.216 5.238 6.314 1.00 94.69 109 GLU A CA 1
ATOM 806 C C . GLU A 1 109 ? -14.112 4.793 5.333 1.00 94.69 109 GLU A C 1
ATOM 808 O O . GLU A 1 109 ? -14.378 4.486 4.171 1.00 94.69 109 GLU A O 1
ATOM 813 N N . VAL A 1 110 ? -12.862 4.649 5.799 1.00 96.00 110 VAL A N 1
ATOM 814 C CA . VAL A 1 110 ? -11.790 4.030 4.996 1.00 96.00 110 VAL A CA 1
ATOM 815 C C . VAL A 1 110 ? -12.170 2.602 4.587 1.00 96.00 110 VAL A C 1
ATOM 817 O O . VAL A 1 110 ? -11.951 2.214 3.438 1.00 96.00 110 VAL A O 1
ATOM 820 N N . MET A 1 111 ? -12.737 1.803 5.497 1.00 94.69 111 MET A N 1
ATOM 821 C CA . MET A 1 111 ? -13.199 0.451 5.167 1.00 94.69 111 MET A CA 1
ATOM 822 C C . MET A 1 111 ? -14.360 0.472 4.166 1.00 94.69 111 MET A C 1
ATOM 824 O O . MET A 1 111 ? -14.376 -0.356 3.258 1.00 94.69 111 MET A O 1
ATOM 828 N N . ASP A 1 112 ? -15.278 1.431 4.262 1.00 93.25 112 ASP A N 1
ATOM 829 C CA . ASP A 1 112 ? -16.357 1.599 3.284 1.00 93.25 112 ASP A CA 1
ATOM 830 C C . ASP A 1 112 ? -15.832 1.913 1.885 1.00 93.25 112 ASP A C 1
ATOM 832 O O . ASP A 1 112 ? -16.243 1.276 0.912 1.00 93.25 112 ASP A O 1
ATOM 836 N N . ARG A 1 113 ? -14.849 2.811 1.770 1.00 94.62 113 ARG A N 1
ATOM 837 C CA . ARG A 1 113 ? -14.192 3.105 0.487 1.00 94.62 113 ARG A CA 1
ATOM 838 C C . ARG A 1 113 ? -13.475 1.894 -0.094 1.00 94.62 113 ARG A C 1
ATOM 840 O O . ARG A 1 113 ? -13.551 1.661 -1.300 1.00 94.62 113 ARG A O 1
ATOM 847 N N . LEU A 1 114 ? -12.797 1.108 0.745 1.00 94.31 114 LEU A N 1
ATOM 848 C CA . LEU A 1 114 ? -12.161 -0.138 0.309 1.00 94.31 114 LEU A CA 1
ATOM 849 C C . LEU A 1 114 ? -13.199 -1.143 -0.205 1.00 94.31 114 LEU A C 1
ATOM 851 O O . LEU A 1 114 ? -12.984 -1.751 -1.249 1.00 94.31 114 LEU A O 1
ATOM 855 N N . ALA A 1 115 ? -14.331 -1.291 0.486 1.00 92.31 115 ALA A N 1
ATOM 856 C CA . ALA A 1 115 ? -15.417 -2.159 0.043 1.00 92.31 115 ALA A CA 1
ATOM 857 C C . ALA A 1 115 ? -16.036 -1.674 -1.281 1.00 92.31 115 ALA A C 1
ATOM 859 O O . ALA A 1 115 ? -16.237 -2.478 -2.190 1.00 92.31 115 ALA A O 1
ATOM 860 N N . ALA A 1 116 ? -16.267 -0.365 -1.424 1.00 91.81 116 ALA A N 1
ATOM 861 C CA . ALA A 1 116 ? -16.843 0.242 -2.624 1.00 91.81 116 ALA A CA 1
ATOM 862 C C . ALA A 1 116 ? -15.945 0.110 -3.866 1.00 91.81 116 ALA A C 1
ATOM 864 O O . ALA A 1 116 ? -16.451 -0.052 -4.975 1.00 91.81 116 ALA A O 1
ATOM 865 N N . ARG A 1 117 ? -14.614 0.133 -3.698 1.00 90.62 117 ARG A N 1
ATOM 866 C CA . ARG A 1 117 ? -13.648 -0.124 -4.786 1.00 90.62 117 ARG A CA 1
ATOM 867 C C . ARG A 1 117 ? -13.598 -1.591 -5.227 1.00 90.62 117 ARG A C 1
ATOM 869 O O . ARG A 1 117 ? -13.009 -1.886 -6.263 1.00 90.62 117 ARG A O 1
ATOM 876 N N . GLY A 1 118 ? -14.221 -2.489 -4.469 1.00 87.69 118 GLY A N 1
ATOM 877 C CA . GLY A 1 118 ? -14.185 -3.929 -4.683 1.00 87.69 118 GLY A CA 1
ATOM 878 C C . GLY A 1 118 ? -13.066 -4.607 -3.878 1.00 87.69 118 GLY A C 1
ATOM 879 O O . GLY A 1 118 ? -11.974 -4.054 -3.727 1.00 87.69 118 GLY A O 1
ATOM 880 N N . PRO A 1 119 ? -13.315 -5.814 -3.336 1.00 84.44 119 PRO A N 1
ATOM 881 C CA . PRO A 1 119 ? -12.349 -6.508 -2.496 1.00 84.44 119 PRO A CA 1
ATOM 882 C C . PRO A 1 119 ? -11.130 -6.958 -3.311 1.00 84.44 119 PRO A C 1
ATOM 884 O O . PRO A 1 119 ? -11.216 -7.833 -4.169 1.00 84.44 119 PRO A O 1
ATOM 887 N N . VAL A 1 120 ? -9.974 -6.384 -2.990 1.00 92.81 120 VAL A N 1
ATOM 888 C CA . VAL A 1 120 ? -8.670 -6.763 -3.544 1.00 92.81 120 VAL A CA 1
ATOM 889 C C . VAL A 1 120 ? -7.954 -7.704 -2.583 1.00 92.81 120 VAL A C 1
ATOM 891 O O . VAL A 1 120 ? -7.743 -7.345 -1.432 1.00 92.81 120 VAL A O 1
ATOM 894 N N . ASP A 1 121 ? -7.493 -8.873 -3.032 1.00 95.38 121 ASP A N 1
ATOM 895 C CA . ASP A 1 121 ? -6.639 -9.733 -2.202 1.00 95.38 121 ASP A CA 1
ATOM 896 C C . ASP A 1 121 ? -5.181 -9.235 -2.188 1.00 95.38 121 ASP A C 1
ATOM 898 O O . ASP A 1 121 ? -4.317 -9.683 -2.947 1.00 95.38 121 ASP A O 1
ATOM 902 N N . TYR A 1 122 ? -4.888 -8.281 -1.303 1.00 95.50 122 TYR A N 1
ATOM 903 C CA . TYR A 1 122 ? -3.545 -7.730 -1.143 1.00 95.50 122 TYR A CA 1
ATOM 904 C C . TYR A 1 122 ? -2.541 -8.762 -0.619 1.00 95.50 122 TYR A C 1
ATOM 906 O O . TYR A 1 122 ? -1.344 -8.624 -0.881 1.00 95.50 122 TYR A O 1
ATOM 914 N N . ALA A 1 123 ? -2.989 -9.782 0.120 1.00 92.94 123 ALA A N 1
ATOM 915 C CA . ALA A 1 123 ? -2.110 -10.849 0.591 1.00 92.94 123 ALA A CA 1
ATOM 916 C C . ALA A 1 123 ? -1.637 -11.714 -0.582 1.00 92.94 123 ALA A C 1
ATOM 918 O O . ALA A 1 123 ? -0.430 -11.822 -0.795 1.00 92.94 123 ALA A O 1
ATOM 919 N N . ALA A 1 124 ? -2.566 -12.195 -1.412 1.00 95.44 124 ALA A N 1
ATOM 920 C CA . ALA A 1 124 ? -2.245 -12.962 -2.611 1.00 95.44 124 ALA A CA 1
ATOM 921 C C . ALA A 1 124 ? -1.347 -12.176 -3.575 1.00 95.44 124 ALA A C 1
ATOM 923 O O . ALA A 1 124 ? -0.417 -12.738 -4.148 1.00 95.44 124 ALA A O 1
ATOM 924 N N . ARG A 1 125 ? -1.552 -10.859 -3.721 1.00 96.69 125 ARG A N 1
ATOM 925 C CA . ARG A 1 125 ? -0.662 -10.017 -4.540 1.00 96.69 125 ARG A CA 1
ATOM 926 C C . ARG A 1 125 ? 0.761 -9.949 -3.998 1.00 96.69 125 ARG A C 1
ATOM 928 O O . ARG A 1 125 ? 1.707 -10.000 -4.783 1.00 96.69 125 ARG A O 1
ATOM 935 N N . ARG A 1 126 ? 0.935 -9.823 -2.677 1.00 94.88 126 ARG A N 1
ATOM 936 C CA . ARG A 1 126 ? 2.272 -9.820 -2.059 1.00 94.88 126 ARG A CA 1
ATOM 937 C C . ARG A 1 126 ? 2.962 -11.164 -2.232 1.00 94.88 126 ARG A C 1
ATOM 939 O O . ARG A 1 126 ? 4.135 -11.167 -2.596 1.00 94.88 126 ARG A O 1
ATOM 946 N N . ASP A 1 127 ? 2.237 -12.260 -2.034 1.00 94.75 127 ASP A N 1
ATOM 947 C CA . ASP A 1 127 ? 2.763 -13.616 -2.195 1.00 94.75 127 ASP A CA 1
ATOM 948 C C . ASP A 1 127 ? 3.154 -13.876 -3.649 1.00 94.75 127 ASP A C 1
ATOM 950 O O . ASP A 1 127 ? 4.287 -14.272 -3.933 1.00 94.75 127 ASP A O 1
ATOM 954 N N . ALA A 1 128 ? 2.265 -13.537 -4.587 1.00 96.31 128 ALA A N 1
ATOM 955 C CA . ALA A 1 128 ? 2.546 -13.625 -6.008 1.00 96.31 128 ALA A CA 1
ATOM 956 C C . ALA A 1 128 ? 3.796 -12.828 -6.363 1.00 96.31 128 ALA A C 1
ATOM 958 O O . ALA A 1 128 ? 4.606 -13.322 -7.133 1.00 96.31 128 ALA A O 1
ATOM 959 N N . LEU A 1 129 ? 4.001 -11.629 -5.807 1.00 95.62 129 LEU A N 1
ATOM 960 C CA . LEU A 1 129 ? 5.147 -10.765 -6.105 1.00 95.62 129 LEU A CA 1
ATOM 961 C C . LEU A 1 129 ? 6.344 -10.907 -5.154 1.00 95.62 129 LEU A C 1
ATOM 963 O O . LEU A 1 129 ? 7.258 -10.087 -5.233 1.00 95.62 129 LEU A O 1
ATOM 967 N N . ALA A 1 130 ? 6.408 -11.950 -4.323 1.00 93.44 130 ALA A N 1
ATOM 968 C CA . ALA A 1 130 ? 7.471 -12.122 -3.327 1.00 93.44 130 ALA A CA 1
ATOM 969 C C . ALA A 1 130 ? 8.889 -12.207 -3.931 1.00 93.44 130 ALA A C 1
ATOM 971 O O . ALA A 1 130 ? 9.861 -11.851 -3.270 1.00 93.44 130 ALA A O 1
ATOM 972 N N . GLY A 1 131 ? 9.012 -12.630 -5.195 1.00 92.75 131 GLY A N 1
ATOM 973 C CA . GLY A 1 131 ? 10.279 -12.690 -5.937 1.00 92.75 131 GLY A CA 1
ATOM 974 C C . GLY A 1 131 ? 10.595 -11.467 -6.810 1.00 92.75 131 GLY A C 1
ATOM 975 O O . GLY A 1 131 ? 11.537 -11.521 -7.593 1.00 92.75 131 GLY A O 1
ATOM 976 N N . LEU A 1 132 ? 9.809 -10.383 -6.754 1.00 95.00 132 LEU A N 1
ATOM 977 C CA . LEU A 1 132 ? 10.023 -9.193 -7.591 1.00 95.00 132 LEU A CA 1
ATOM 978 C C . LEU A 1 132 ? 11.137 -8.299 -7.010 1.00 95.00 132 LEU A C 1
ATOM 980 O O . LEU A 1 132 ? 10.873 -7.285 -6.363 1.00 95.00 132 LEU A O 1
ATOM 984 N N . THR A 1 133 ? 12.394 -8.690 -7.220 1.00 92.81 133 THR A N 1
ATOM 985 C CA . THR A 1 133 ? 13.575 -7.947 -6.741 1.00 92.81 133 THR A CA 1
ATOM 986 C C . THR A 1 133 ? 14.037 -6.864 -7.715 1.00 92.81 133 THR A C 1
ATOM 988 O O . THR A 1 133 ? 14.547 -5.828 -7.291 1.00 92.81 133 THR A O 1
ATOM 991 N N . GLU A 1 134 ? 13.828 -7.077 -9.012 1.00 93.75 134 GLU A N 1
ATOM 992 C CA . GLU A 1 134 ? 14.171 -6.158 -10.099 1.00 93.75 134 GLU A CA 1
ATOM 993 C C . GLU A 1 134 ? 13.250 -6.371 -11.309 1.00 93.75 134 GLU A C 1
ATOM 995 O O . GLU A 1 134 ? 12.661 -7.441 -11.474 1.00 93.75 134 GLU A O 1
ATOM 1000 N N . ILE A 1 135 ? 13.090 -5.337 -12.141 1.00 94.31 135 ILE A N 1
ATOM 1001 C CA . ILE A 1 135 ? 12.431 -5.466 -13.446 1.00 94.31 135 ILE A CA 1
ATOM 1002 C C . ILE A 1 135 ? 13.494 -5.880 -14.471 1.00 94.31 135 ILE A C 1
ATOM 1004 O O . ILE A 1 135 ? 14.553 -5.250 -14.495 1.00 94.31 135 ILE A O 1
ATOM 1008 N N . PRO A 1 136 ? 13.231 -6.888 -15.328 1.00 94.50 136 PRO A N 1
ATOM 1009 C CA . PRO A 1 136 ? 14.171 -7.282 -16.372 1.00 94.50 136 PRO A CA 1
ATOM 1010 C C . PRO A 1 136 ? 14.578 -6.099 -17.258 1.00 94.50 136 PRO A C 1
ATOM 1012 O O . PRO A 1 136 ? 13.717 -5.323 -17.678 1.00 94.50 136 PRO A O 1
ATOM 1015 N N . ALA A 1 137 ? 15.869 -6.007 -17.592 1.00 92.50 137 ALA A N 1
ATOM 1016 C CA . ALA A 1 137 ? 16.443 -4.904 -18.373 1.00 92.50 137 ALA A CA 1
ATOM 1017 C C . ALA A 1 137 ? 15.652 -4.621 -19.659 1.00 92.50 137 ALA A C 1
ATOM 1019 O O . ALA A 1 137 ? 15.142 -3.523 -19.845 1.00 92.50 137 ALA A O 1
ATOM 1020 N N . ALA A 1 138 ? 15.414 -5.658 -20.472 1.00 93.44 138 ALA A N 1
ATOM 1021 C CA . ALA A 1 138 ? 14.669 -5.544 -21.727 1.00 93.44 138 ALA A CA 1
ATOM 1022 C C . ALA A 1 138 ? 13.258 -4.944 -21.556 1.00 93.44 138 ALA A C 1
ATOM 1024 O O . ALA A 1 138 ? 12.761 -4.250 -22.442 1.00 93.44 138 ALA A O 1
ATOM 1025 N N . VAL A 1 139 ? 12.607 -5.193 -20.414 1.00 94.50 139 VAL A N 1
ATOM 1026 C CA . VAL A 1 139 ? 11.291 -4.620 -20.112 1.00 94.50 139 VAL A CA 1
ATOM 1027 C C . VAL A 1 139 ? 11.432 -3.156 -19.719 1.00 94.50 139 VAL A C 1
ATOM 1029 O O . VAL A 1 139 ? 10.720 -2.311 -20.265 1.00 94.50 139 VAL A O 1
ATOM 1032 N N . LEU A 1 140 ? 12.330 -2.847 -18.778 1.00 93.56 140 LEU A N 1
ATOM 1033 C CA . LEU A 1 140 ? 12.449 -1.489 -18.263 1.00 93.56 140 LEU A CA 1
ATOM 1034 C C . LEU A 1 140 ? 13.022 -0.524 -19.298 1.00 93.56 140 LEU A C 1
ATOM 1036 O O . LEU A 1 140 ? 12.514 0.586 -19.411 1.00 93.56 140 LEU A O 1
ATOM 1040 N N . ASP A 1 141 ? 14.011 -0.951 -20.078 1.00 93.88 141 ASP A N 1
ATOM 1041 C CA . ASP A 1 141 ? 14.589 -0.152 -21.159 1.00 93.88 141 ASP A CA 1
ATOM 1042 C C . ASP A 1 141 ? 13.521 0.158 -22.219 1.00 93.88 141 ASP A C 1
ATOM 1044 O O . ASP A 1 141 ? 13.402 1.288 -22.688 1.00 93.88 141 ASP A O 1
ATOM 1048 N N . GLY A 1 142 ? 12.654 -0.814 -22.528 1.00 94.25 142 GLY A N 1
ATOM 1049 C CA . GLY A 1 142 ? 11.512 -0.597 -23.413 1.00 94.25 142 GLY A CA 1
ATOM 1050 C C . GLY A 1 142 ? 10.507 0.419 -22.858 1.00 94.25 142 GLY A C 1
ATOM 1051 O O . GLY A 1 142 ? 10.010 1.259 -23.610 1.00 94.25 142 GLY A O 1
ATOM 1052 N N . ILE A 1 143 ? 10.201 0.361 -21.557 1.00 94.00 143 ILE A N 1
ATOM 1053 C CA . ILE A 1 143 ? 9.352 1.364 -20.892 1.00 94.00 143 ILE A CA 1
ATOM 1054 C C . ILE A 1 143 ? 10.026 2.735 -20.954 1.00 94.00 143 ILE A C 1
ATOM 1056 O O . ILE A 1 143 ? 9.398 3.694 -21.386 1.00 94.00 143 ILE A O 1
ATOM 1060 N N . ALA A 1 144 ? 11.309 2.809 -20.606 1.00 92.25 144 ALA A N 1
ATOM 1061 C CA . ALA A 1 144 ? 12.094 4.033 -20.587 1.00 92.25 144 ALA A CA 1
ATOM 1062 C C . ALA A 1 144 ? 12.083 4.772 -21.926 1.00 92.25 144 ALA A C 1
ATOM 1064 O O . ALA A 1 144 ? 11.803 5.972 -21.952 1.00 92.25 144 ALA A O 1
ATOM 1065 N N . VAL A 1 145 ? 12.288 4.047 -23.030 1.00 92.44 145 VAL A N 1
ATOM 1066 C CA . VAL A 1 145 ? 12.213 4.600 -24.389 1.00 92.44 145 VAL A CA 1
ATOM 1067 C C . VAL A 1 145 ? 10.825 5.171 -24.691 1.00 92.44 145 VAL A C 1
ATOM 1069 O O . VAL A 1 145 ? 10.725 6.263 -25.243 1.00 92.44 145 VAL A O 1
ATOM 1072 N N . ARG A 1 146 ? 9.746 4.469 -24.319 1.00 93.19 146 ARG A N 1
ATOM 1073 C CA . ARG A 1 146 ? 8.368 4.913 -24.609 1.00 93.19 146 ARG A CA 1
ATOM 1074 C C . ARG A 1 146 ? 7.887 6.049 -23.712 1.00 93.19 146 ARG A C 1
ATOM 1076 O O . ARG A 1 146 ? 7.049 6.836 -24.135 1.00 93.19 146 ARG A O 1
ATOM 1083 N N . SER A 1 147 ? 8.371 6.112 -22.475 1.00 91.69 147 SER A N 1
ATOM 1084 C CA . SER A 1 147 ? 7.834 7.001 -21.443 1.00 91.69 147 SER A CA 1
ATOM 1085 C C . SER A 1 147 ? 8.755 8.166 -21.079 1.00 91.69 147 SER A C 1
ATOM 1087 O O . SER A 1 147 ? 8.437 8.912 -20.152 1.00 91.69 147 SER A O 1
ATOM 1089 N N . GLY A 1 148 ? 9.920 8.286 -21.726 1.00 85.81 148 GLY A N 1
ATOM 1090 C CA . GLY A 1 148 ? 10.926 9.303 -21.407 1.00 85.81 148 GLY A CA 1
ATOM 1091 C C . GLY A 1 148 ? 11.527 9.154 -20.005 1.00 85.81 148 GLY A C 1
ATOM 1092 O O . GLY A 1 148 ? 12.010 10.127 -19.429 1.00 85.81 148 G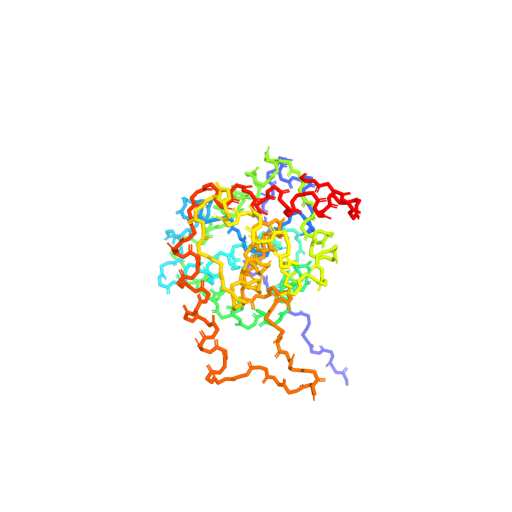LY A O 1
ATOM 1093 N N . MET A 1 149 ? 11.467 7.953 -19.421 1.00 86.75 149 MET A N 1
ATOM 1094 C CA . MET A 1 149 ? 12.064 7.691 -18.113 1.00 86.75 149 MET A CA 1
ATOM 1095 C C . MET A 1 149 ? 13.571 7.469 -18.302 1.00 86.75 149 MET A C 1
ATOM 1097 O O . MET A 1 149 ? 13.948 6.662 -19.149 1.00 86.75 149 MET A O 1
ATOM 1101 N N . PRO A 1 150 ? 14.455 8.113 -17.522 1.00 72.75 150 PRO A N 1
ATOM 1102 C CA . PRO A 1 150 ? 15.868 7.748 -17.526 1.00 72.75 150 PRO A CA 1
ATOM 1103 C C . PRO A 1 150 ? 16.014 6.272 -17.135 1.00 72.75 150 PRO A C 1
ATOM 1105 O O . PRO A 1 150 ? 15.366 5.855 -16.176 1.00 72.75 150 PRO A O 1
ATOM 1108 N N . ALA A 1 151 ? 16.846 5.510 -17.853 1.00 75.19 151 ALA A N 1
ATOM 1109 C CA . ALA A 1 151 ? 17.179 4.123 -17.532 1.00 75.19 151 ALA A CA 1
ATOM 1110 C C . ALA A 1 151 ? 18.666 3.994 -17.180 1.00 75.19 151 ALA A C 1
ATOM 1112 O O . ALA A 1 151 ? 19.549 4.241 -17.998 1.00 75.19 151 ALA A O 1
ATOM 1113 N N . CYS A 1 152 ? 18.946 3.591 -15.947 1.00 81.62 152 CYS A N 1
ATOM 1114 C CA . CYS A 1 152 ? 20.249 3.148 -15.484 1.00 81.62 152 CYS A CA 1
ATOM 1115 C C . CYS A 1 152 ? 20.078 1.896 -14.608 1.00 81.62 152 CYS A C 1
ATOM 1117 O O . CYS A 1 152 ? 19.034 1.745 -13.962 1.00 81.62 152 CYS A O 1
ATOM 1119 N N . PRO A 1 153 ? 21.090 1.011 -14.517 1.00 77.00 153 PRO A N 1
ATOM 1120 C CA . PRO A 1 153 ? 20.946 -0.279 -13.832 1.00 77.00 153 PRO A CA 1
ATOM 1121 C C . PRO A 1 153 ? 20.422 -0.173 -12.389 1.00 77.00 153 PRO A C 1
ATOM 1123 O O . PRO A 1 153 ? 19.628 -0.993 -11.933 1.00 77.00 153 PRO A O 1
ATOM 1126 N N . GLY A 1 154 ? 20.792 0.892 -11.665 1.00 74.62 154 GLY A N 1
ATOM 1127 C CA . GLY A 1 154 ? 20.324 1.126 -10.295 1.00 74.62 154 GLY A CA 1
ATOM 1128 C C . GLY A 1 154 ? 18.811 1.361 -10.164 1.00 74.62 154 GLY A C 1
ATOM 1129 O O . GLY A 1 154 ? 18.251 1.136 -9.089 1.00 74.62 154 GLY A O 1
ATOM 1130 N N . GLN A 1 155 ? 18.133 1.783 -11.235 1.00 85.62 155 GLN A N 1
ATOM 1131 C CA . GLN A 1 155 ? 16.696 2.067 -11.232 1.00 85.62 155 GLN A CA 1
ATOM 1132 C C . GLN A 1 155 ? 15.835 0.814 -11.375 1.00 85.62 155 GLN A C 1
ATOM 1134 O O . GLN A 1 155 ? 14.670 0.855 -10.995 1.00 85.62 155 GLN A O 1
ATOM 1139 N N . TYR A 1 156 ? 16.383 -0.311 -11.837 1.00 91.50 156 TYR A N 1
ATOM 1140 C CA . TYR A 1 156 ? 15.598 -1.518 -12.131 1.00 91.50 156 TYR A CA 1
ATOM 1141 C C . TYR A 1 156 ? 14.973 -2.094 -10.862 1.00 91.50 156 TYR A C 1
ATOM 1143 O O . TYR A 1 156 ? 13.787 -2.427 -10.803 1.00 91.50 156 TYR A O 1
ATOM 1151 N N . ARG A 1 157 ? 15.768 -2.092 -9.793 1.00 91.75 157 ARG A N 1
ATOM 1152 C CA . ARG A 1 157 ? 15.352 -2.428 -8.433 1.00 91.75 157 ARG A CA 1
ATOM 1153 C C . ARG A 1 157 ? 14.347 -1.425 -7.858 1.00 91.75 157 ARG A C 1
ATOM 1155 O O . ARG A 1 157 ? 13.416 -1.808 -7.158 1.00 91.75 157 ARG A O 1
ATOM 1162 N N . HIS A 1 158 ? 14.517 -0.129 -8.126 1.00 92.69 158 HIS A N 1
ATOM 1163 C CA . HIS A 1 158 ? 13.606 0.910 -7.629 1.00 92.69 158 HIS A CA 1
ATOM 1164 C C . HIS A 1 158 ? 12.248 0.876 -8.338 1.00 92.69 158 HIS A C 1
ATOM 1166 O O . HIS A 1 158 ? 11.221 1.035 -7.682 1.00 92.69 158 HIS A O 1
ATOM 1172 N N . ALA A 1 159 ? 12.242 0.593 -9.640 1.00 94.50 159 ALA A N 1
ATOM 1173 C CA . ALA A 1 159 ? 11.043 0.368 -10.430 1.00 94.50 159 ALA A CA 1
ATOM 1174 C C . ALA A 1 159 ? 10.292 -0.878 -9.944 1.00 94.50 159 ALA A C 1
ATOM 1176 O O . ALA A 1 159 ? 9.092 -0.799 -9.698 1.00 94.50 159 ALA A O 1
ATOM 1177 N N . ALA A 1 160 ? 10.997 -1.988 -9.693 1.00 95.56 160 ALA A N 1
ATOM 1178 C CA . ALA A 1 160 ? 10.409 -3.189 -9.093 1.00 95.56 160 ALA A CA 1
ATOM 1179 C C . ALA A 1 160 ? 9.762 -2.905 -7.734 1.00 95.56 160 ALA A C 1
ATOM 1181 O O . ALA A 1 160 ? 8.613 -3.282 -7.505 1.00 95.56 160 ALA A O 1
ATOM 1182 N N . ALA A 1 161 ? 10.470 -2.190 -6.853 1.00 94.88 161 ALA A N 1
ATOM 1183 C CA . ALA A 1 161 ? 9.939 -1.808 -5.551 1.00 94.88 161 ALA A CA 1
ATOM 1184 C C . ALA A 1 161 ? 8.693 -0.923 -5.669 1.00 94.88 161 ALA A C 1
ATOM 1186 O O . ALA A 1 161 ? 7.727 -1.108 -4.928 1.00 94.88 161 ALA A O 1
ATOM 1187 N N . TRP A 1 162 ? 8.718 0.043 -6.591 1.00 95.81 162 TRP A N 1
ATOM 1188 C CA . TRP A 1 162 ? 7.591 0.933 -6.838 1.00 95.81 162 TRP A CA 1
ATOM 1189 C C . TRP A 1 162 ? 6.381 0.153 -7.352 1.00 95.81 162 TRP A C 1
ATOM 1191 O O . TRP A 1 162 ? 5.316 0.260 -6.752 1.00 95.81 162 TRP A O 1
ATOM 1201 N N . VAL A 1 163 ? 6.556 -0.696 -8.372 1.00 97.06 163 VAL A N 1
ATOM 1202 C CA . VAL A 1 163 ? 5.492 -1.561 -8.909 1.00 97.06 163 VAL A CA 1
ATOM 1203 C C . VAL A 1 163 ? 4.895 -2.424 -7.806 1.00 97.06 163 VAL A C 1
ATOM 1205 O O . VAL A 1 163 ? 3.678 -2.433 -7.640 1.00 97.06 163 VAL A O 1
ATOM 1208 N N . TRP A 1 164 ? 5.743 -3.093 -7.016 1.00 96.94 164 TRP A N 1
ATOM 1209 C CA . TRP A 1 164 ? 5.304 -3.900 -5.881 1.00 96.94 164 TRP A CA 1
ATOM 1210 C C . TRP A 1 164 ? 4.433 -3.081 -4.922 1.00 96.94 164 TRP A C 1
ATOM 1212 O O . TRP A 1 164 ? 3.333 -3.510 -4.587 1.00 96.94 164 TRP A O 1
ATOM 1222 N N . ALA A 1 165 ? 4.872 -1.885 -4.525 1.00 95.50 165 ALA A N 1
ATOM 1223 C CA . ALA A 1 165 ? 4.127 -1.041 -3.592 1.00 95.50 165 ALA A CA 1
ATOM 1224 C C . ALA A 1 165 ? 2.752 -0.640 -4.142 1.00 95.50 165 ALA A C 1
ATOM 1226 O O . ALA A 1 165 ? 1.753 -0.772 -3.435 1.00 95.50 165 ALA A O 1
ATOM 1227 N N . GLN A 1 166 ? 2.697 -0.215 -5.408 1.00 95.62 166 GLN A N 1
ATOM 1228 C CA . GLN A 1 166 ? 1.452 0.235 -6.029 1.00 95.62 166 GLN A CA 1
ATOM 1229 C C . GLN A 1 166 ? 0.409 -0.878 -6.121 1.00 95.62 166 GLN A C 1
ATOM 1231 O O . GLN A 1 166 ? -0.752 -0.670 -5.785 1.00 95.62 166 GLN A O 1
ATOM 1236 N N . VAL A 1 167 ? 0.808 -2.076 -6.555 1.00 95.81 167 VAL A N 1
ATOM 1237 C CA . VAL A 1 167 ? -0.167 -3.146 -6.805 1.00 95.81 167 VAL A CA 1
ATOM 1238 C C . VAL A 1 167 ? -0.521 -3.934 -5.544 1.00 95.81 167 VAL A C 1
ATOM 1240 O O . VAL A 1 167 ? -1.607 -4.506 -5.479 1.00 95.81 167 VAL A O 1
ATOM 1243 N N . THR A 1 168 ? 0.352 -3.954 -4.531 1.00 95.38 168 THR A N 1
ATOM 1244 C CA . THR A 1 168 ? 0.138 -4.711 -3.281 1.00 95.38 168 THR A CA 1
ATOM 1245 C C . THR A 1 168 ? -0.398 -3.879 -2.115 1.00 95.38 168 THR A C 1
ATOM 1247 O O . THR A 1 168 ? -0.693 -4.447 -1.059 1.00 95.38 168 THR A O 1
ATOM 1250 N N . GLY A 1 169 ? -0.498 -2.551 -2.260 1.00 94.00 169 GLY A N 1
ATOM 1251 C CA . GLY A 1 169 ? -0.852 -1.657 -1.150 1.00 94.00 169 GLY A CA 1
ATOM 1252 C C . GLY A 1 169 ? 0.173 -1.694 -0.007 1.00 94.00 169 GLY A C 1
ATOM 1253 O O . GLY A 1 169 ? -0.174 -1.478 1.155 1.00 94.00 169 GLY A O 1
ATOM 1254 N N . GLY A 1 170 ? 1.417 -2.064 -0.318 1.00 91.88 170 GLY A N 1
ATOM 1255 C CA . GLY A 1 170 ? 2.532 -2.150 0.618 1.00 91.88 170 GLY A CA 1
ATOM 1256 C C . GLY A 1 170 ? 3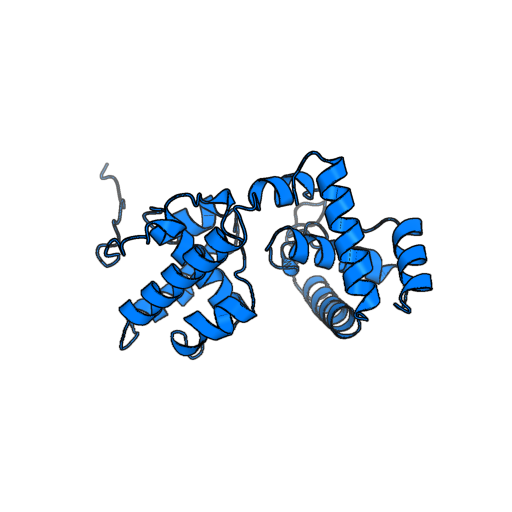.387 -0.885 0.634 1.00 91.88 170 GLY A C 1
ATOM 1257 O O . GLY A 1 170 ? 3.323 -0.041 -0.258 1.00 91.88 170 GLY A O 1
ATOM 1258 N N . ASP A 1 171 ? 4.244 -0.750 1.643 1.00 89.81 171 ASP A N 1
ATOM 1259 C CA . ASP A 1 171 ? 5.256 0.304 1.638 1.00 89.81 171 ASP A CA 1
ATOM 1260 C C . ASP A 1 171 ? 6.419 -0.099 0.733 1.00 89.81 171 ASP A C 1
ATOM 1262 O O . ASP A 1 171 ? 7.010 -1.162 0.902 1.00 89.81 171 ASP A O 1
ATOM 1266 N N . ILE A 1 172 ? 6.823 0.786 -0.175 1.00 90.69 172 ILE A N 1
ATOM 1267 C CA . ILE A 1 172 ? 7.970 0.582 -1.069 1.00 90.69 172 ILE A CA 1
ATOM 1268 C C . ILE A 1 172 ? 9.253 0.137 -0.350 1.00 90.69 172 ILE A C 1
ATOM 1270 O O . ILE A 1 172 ? 10.099 -0.519 -0.945 1.00 90.69 172 ILE A O 1
ATOM 1274 N N . ARG A 1 173 ? 9.423 0.486 0.930 1.00 86.88 173 ARG A N 1
ATOM 1275 C CA . ARG A 1 173 ? 10.569 0.094 1.767 1.00 86.88 173 ARG A CA 1
ATOM 1276 C C . ARG A 1 173 ? 10.557 -1.372 2.187 1.00 86.88 173 ARG A C 1
ATOM 1278 O O . ARG A 1 173 ? 11.610 -1.864 2.581 1.00 86.88 173 ARG A O 1
ATOM 1285 N N . ASP A 1 174 ? 9.393 -2.003 2.132 1.00 87.81 174 ASP A N 1
ATOM 1286 C CA . ASP A 1 174 ? 9.155 -3.393 2.512 1.00 87.81 174 ASP A CA 1
ATOM 1287 C C . ASP A 1 174 ? 9.131 -4.317 1.276 1.00 87.81 174 ASP A C 1
ATOM 1289 O O . ASP A 1 174 ? 8.982 -5.530 1.410 1.00 87.81 174 ASP A O 1
ATOM 1293 N N . ALA A 1 175 ? 9.308 -3.756 0.072 1.00 91.44 175 ALA A N 1
ATOM 1294 C CA . ALA A 1 175 ? 9.342 -4.517 -1.169 1.00 91.44 175 ALA A CA 1
ATOM 1295 C C . ALA A 1 175 ? 10.519 -5.517 -1.204 1.00 91.44 175 ALA A C 1
ATOM 1297 O O . ALA A 1 175 ? 11.599 -5.196 -0.697 1.00 91.44 175 ALA A O 1
ATOM 1298 N N . PRO A 1 176 ? 10.383 -6.670 -1.891 1.00 91.19 176 PRO A N 1
ATOM 1299 C CA . PRO A 1 176 ? 11.448 -7.676 -2.019 1.00 91.19 176 PRO A CA 1
ATOM 1300 C C . PRO A 1 176 ? 12.768 -7.136 -2.584 1.00 91.19 176 PRO A C 1
ATOM 1302 O O . PRO A 1 176 ? 13.845 -7.619 -2.244 1.00 91.19 176 PRO A O 1
ATOM 1305 N N . ALA A 1 177 ? 12.690 -6.080 -3.394 1.00 90.50 177 ALA A N 1
ATOM 1306 C CA . ALA A 1 177 ? 13.820 -5.297 -3.886 1.00 90.50 177 ALA A CA 1
ATOM 1307 C C . ALA A 1 177 ? 14.736 -4.725 -2.778 1.00 90.50 177 ALA A C 1
ATOM 1309 O O . ALA A 1 177 ? 15.898 -4.410 -3.038 1.00 90.50 177 ALA A O 1
ATOM 1310 N N . TYR A 1 178 ? 14.244 -4.581 -1.544 1.00 87.25 178 TYR A N 1
ATOM 1311 C CA . TYR A 1 178 ? 15.005 -4.105 -0.388 1.00 87.25 178 TYR A CA 1
ATOM 1312 C C . TYR A 1 178 ? 14.958 -5.130 0.750 1.00 87.25 178 TYR A C 1
ATOM 1314 O O . TYR A 1 178 ? 14.234 -4.946 1.732 1.00 87.25 178 TYR A O 1
ATOM 1322 N N . PRO A 1 179 ? 15.745 -6.213 0.669 1.00 78.81 179 PRO A N 1
ATOM 1323 C CA . PRO A 1 179 ? 15.665 -7.259 1.668 1.00 78.81 179 PRO A CA 1
ATOM 1324 C C . PRO A 1 179 ? 16.136 -6.733 3.031 1.00 78.81 179 PRO A C 1
ATOM 1326 O O . PRO A 1 179 ? 17.155 -6.046 3.159 1.00 78.81 179 PRO A O 1
ATOM 1329 N N . ALA A 1 180 ? 15.387 -7.073 4.082 1.00 75.00 180 ALA A N 1
ATOM 1330 C CA . ALA A 1 180 ? 15.715 -6.686 5.455 1.00 75.00 180 ALA A CA 1
ATOM 1331 C C . ALA A 1 180 ? 17.021 -7.328 5.957 1.00 75.00 180 ALA A C 1
ATOM 1333 O O . ALA A 1 180 ? 17.632 -6.834 6.911 1.00 75.00 180 ALA A O 1
ATOM 1334 N N . ARG A 1 181 ? 17.443 -8.424 5.317 1.00 75.75 181 ARG A N 1
ATOM 1335 C CA . ARG A 1 181 ? 18.700 -9.127 5.558 1.00 75.75 181 ARG A CA 1
ATOM 1336 C C . ARG A 1 181 ? 19.435 -9.356 4.244 1.00 75.75 181 ARG A C 1
ATOM 1338 O O . ARG A 1 181 ? 18.809 -9.603 3.222 1.00 75.75 181 ARG A O 1
ATOM 1345 N N . LEU A 1 182 ? 20.755 -9.289 4.292 1.00 75.06 182 LEU A N 1
ATOM 1346 C CA . LEU A 1 182 ? 21.620 -9.693 3.192 1.00 75.06 182 LEU A CA 1
ATOM 1347 C C . LEU A 1 182 ? 21.587 -11.222 3.029 1.00 75.06 182 LEU A C 1
ATOM 1349 O O . LEU A 1 182 ? 21.102 -11.935 3.910 1.00 75.06 182 LEU A O 1
ATOM 1353 N N . ALA A 1 183 ? 22.139 -11.726 1.923 1.00 74.62 183 ALA A N 1
ATOM 1354 C CA . ALA A 1 183 ? 22.225 -13.165 1.649 1.00 74.62 183 ALA A CA 1
ATOM 1355 C C . ALA A 1 183 ? 22.953 -13.952 2.760 1.00 74.62 183 ALA A C 1
ATOM 1357 O O . ALA A 1 183 ? 22.656 -15.117 2.994 1.00 74.62 183 ALA A O 1
ATOM 1358 N N . ASP A 1 184 ? 23.853 -13.295 3.495 1.00 76.69 184 ASP A N 1
ATOM 1359 C CA . ASP A 1 184 ? 24.572 -13.848 4.650 1.00 76.69 184 ASP A CA 1
ATOM 1360 C C . ASP A 1 184 ? 23.790 -13.765 5.981 1.00 76.69 184 ASP A C 1
ATOM 1362 O O . ASP A 1 184 ? 24.329 -14.022 7.057 1.00 76.69 184 ASP A O 1
ATOM 1366 N N . GLY A 1 185 ? 22.520 -13.357 5.934 1.00 74.19 185 GLY A N 1
ATOM 1367 C CA . GLY A 1 185 ? 21.639 -13.250 7.090 1.00 74.19 185 GLY A CA 1
ATOM 1368 C C . GLY A 1 185 ? 21.845 -11.996 7.944 1.00 74.19 185 GLY A C 1
ATOM 1369 O O . GLY A 1 185 ? 21.057 -11.771 8.869 1.00 74.19 185 GLY A O 1
ATOM 1370 N N . ARG A 1 186 ? 22.832 -11.134 7.667 1.00 75.12 186 ARG A N 1
ATOM 1371 C CA . ARG A 1 186 ? 23.033 -9.892 8.434 1.00 75.12 186 ARG A CA 1
ATOM 1372 C C . ARG A 1 186 ? 21.944 -8.866 8.113 1.00 75.12 186 ARG A C 1
ATOM 1374 O O . ARG A 1 186 ? 21.518 -8.766 6.968 1.00 75.12 186 ARG A O 1
ATOM 1381 N N . PRO A 1 187 ? 21.477 -8.070 9.092 1.00 73.62 187 PRO A N 1
ATOM 1382 C CA . PRO A 1 187 ? 20.463 -7.055 8.837 1.00 73.62 187 PRO A CA 1
ATOM 1383 C C . PRO A 1 187 ? 21.007 -5.944 7.931 1.00 73.62 187 PRO A C 1
ATOM 1385 O O . PRO A 1 187 ? 22.086 -5.402 8.177 1.00 73.62 187 PRO A O 1
ATOM 1388 N N . THR A 1 188 ? 20.217 -5.532 6.943 1.00 70.88 188 THR A N 1
ATOM 1389 C CA . THR A 1 188 ? 20.539 -4.416 6.048 1.00 70.88 188 THR A CA 1
ATOM 1390 C C . THR A 1 188 ? 20.461 -3.100 6.837 1.00 70.88 188 THR A C 1
ATOM 1392 O O . THR A 1 188 ? 19.381 -2.563 7.102 1.00 70.88 188 THR A O 1
ATOM 1395 N N . ARG A 1 189 ? 21.609 -2.580 7.295 1.00 64.44 189 ARG A N 1
ATOM 1396 C CA . ARG A 1 189 ? 21.714 -1.386 8.162 1.00 64.44 189 ARG A CA 1
ATOM 1397 C C . ARG A 1 189 ? 22.663 -0.330 7.583 1.00 64.44 189 ARG A C 1
ATOM 1399 O O . ARG A 1 189 ? 23.444 -0.589 6.676 1.00 64.44 189 ARG A O 1
ATOM 1406 N N . GLY A 1 190 ? 22.608 0.879 8.147 1.00 60.59 190 GLY A N 1
ATOM 1407 C CA . GLY A 1 190 ? 23.639 1.902 7.946 1.00 60.59 190 GLY A CA 1
ATOM 1408 C C . GLY A 1 190 ? 23.576 2.639 6.604 1.00 60.59 190 GLY A C 1
ATOM 1409 O O . GLY A 1 190 ? 22.499 3.017 6.142 1.00 60.59 190 GLY A O 1
ATOM 1410 N N . ALA A 1 191 ? 24.748 2.906 6.020 1.00 48.47 191 ALA A N 1
ATOM 1411 C CA . ALA A 1 191 ? 24.907 3.748 4.834 1.00 48.47 191 ALA A CA 1
ATOM 1412 C C . ALA A 1 191 ? 24.201 3.182 3.592 1.00 48.47 191 ALA A C 1
ATOM 1414 O O . ALA A 1 191 ? 23.531 3.944 2.904 1.00 48.47 191 ALA A O 1
ATOM 1415 N N . ALA A 1 192 ? 24.248 1.863 3.369 1.00 57.75 192 ALA A N 1
ATOM 1416 C CA . ALA A 1 192 ? 23.573 1.208 2.244 1.00 57.75 192 ALA A CA 1
ATOM 1417 C C . ALA A 1 192 ? 22.052 1.453 2.262 1.00 57.75 192 ALA A C 1
ATOM 1419 O O . ALA A 1 192 ? 21.482 1.932 1.287 1.00 57.75 192 ALA A O 1
ATOM 1420 N N . ARG A 1 193 ? 21.405 1.274 3.425 1.00 67.00 193 ARG A N 1
ATOM 1421 C CA . ARG A 1 193 ? 19.968 1.560 3.602 1.00 67.00 193 ARG A CA 1
ATOM 1422 C C . ARG A 1 193 ? 19.631 3.047 3.403 1.00 67.00 193 ARG A C 1
ATOM 1424 O O . ARG A 1 193 ? 18.542 3.377 2.934 1.00 67.00 193 ARG A O 1
ATOM 1431 N N . ARG A 1 194 ? 20.538 3.959 3.780 1.00 61.38 194 ARG A N 1
ATOM 1432 C CA . ARG A 1 194 ? 20.349 5.414 3.615 1.00 61.38 194 ARG A CA 1
ATOM 1433 C C . ARG A 1 194 ? 20.528 5.868 2.164 1.00 61.38 194 ARG A C 1
ATOM 1435 O O . ARG A 1 194 ? 19.696 6.641 1.690 1.00 61.38 194 ARG A O 1
ATOM 1442 N N . LEU A 1 195 ? 21.558 5.372 1.478 1.00 59.75 195 LEU A N 1
ATOM 1443 C CA . LEU A 1 195 ? 21.828 5.630 0.060 1.00 59.75 195 LEU A CA 1
ATOM 1444 C C . LEU A 1 195 ? 20.684 5.108 -0.811 1.00 59.75 195 LEU A C 1
ATOM 1446 O O . LEU A 1 195 ? 20.122 5.870 -1.595 1.00 59.75 195 LEU A O 1
ATOM 1450 N N . ASP A 1 196 ? 20.233 3.876 -0.560 1.00 75.69 196 ASP A N 1
ATOM 1451 C CA . ASP A 1 196 ? 19.047 3.309 -1.210 1.00 75.69 196 ASP A CA 1
ATOM 1452 C C . ASP A 1 196 ? 17.802 4.163 -0.961 1.00 75.69 196 ASP A C 1
ATOM 1454 O O . ASP A 1 196 ? 16.981 4.361 -1.853 1.00 75.69 196 ASP A O 1
ATOM 1458 N N . GLY A 1 197 ? 17.670 4.733 0.240 1.00 80.75 197 GLY A N 1
ATOM 1459 C CA . GLY A 1 197 ? 16.591 5.660 0.563 1.00 80.75 197 GLY A CA 1
ATOM 1460 C C . GLY A 1 197 ? 16.619 6.947 -0.264 1.00 80.75 197 GLY A C 1
ATOM 1461 O O . GLY A 1 197 ? 15.563 7.397 -0.707 1.00 80.75 197 GLY A O 1
ATOM 1462 N N . ALA A 1 198 ? 17.794 7.548 -0.466 1.00 83.81 198 ALA A N 1
ATOM 1463 C CA . ALA A 1 198 ? 17.941 8.771 -1.253 1.00 83.81 198 ALA A CA 1
ATOM 1464 C C . ALA A 1 198 ? 17.699 8.519 -2.748 1.00 83.81 198 ALA A C 1
ATOM 1466 O O . ALA A 1 198 ? 16.932 9.255 -3.368 1.00 83.81 198 ALA A O 1
ATOM 1467 N N . HIS A 1 199 ? 18.288 7.459 -3.305 1.00 85.38 199 HIS A N 1
ATOM 1468 C CA . HIS A 1 199 ? 18.107 7.090 -4.711 1.00 85.38 199 HIS A CA 1
ATOM 1469 C C . HIS A 1 199 ? 16.669 6.681 -5.019 1.00 85.38 199 HIS A C 1
ATOM 1471 O O . HIS A 1 199 ? 16.105 7.161 -5.997 1.00 85.38 199 HIS A O 1
ATOM 1477 N N . ARG A 1 200 ? 16.022 5.915 -4.131 1.00 89.38 200 ARG A N 1
ATOM 1478 C CA . ARG A 1 200 ? 14.595 5.598 -4.253 1.00 89.38 200 ARG A CA 1
ATOM 1479 C C . ARG A 1 200 ? 13.733 6.855 -4.287 1.00 89.38 200 ARG A C 1
ATOM 1481 O O . ARG A 1 200 ? 12.872 6.968 -5.147 1.00 89.38 200 ARG A O 1
ATOM 1488 N N . ARG A 1 201 ? 13.935 7.795 -3.353 1.00 89.25 201 ARG A N 1
ATOM 1489 C CA . ARG A 1 201 ? 13.143 9.039 -3.319 1.00 89.25 201 ARG A CA 1
ATOM 1490 C C . ARG A 1 201 ? 13.322 9.853 -4.597 1.00 89.25 201 ARG A C 1
ATOM 1492 O O . ARG A 1 201 ? 12.331 10.321 -5.138 1.00 89.25 201 ARG A O 1
ATOM 1499 N N . ARG A 1 202 ? 14.560 9.980 -5.086 1.00 89.38 202 ARG A N 1
ATOM 1500 C CA . ARG A 1 202 ? 14.852 10.655 -6.359 1.00 89.38 202 ARG A CA 1
ATOM 1501 C C . ARG A 1 202 ? 14.179 9.958 -7.537 1.00 89.38 202 ARG A C 1
ATOM 1503 O O . ARG A 1 202 ? 13.575 10.638 -8.347 1.00 89.38 202 ARG A O 1
ATOM 1510 N N . PHE A 1 203 ? 14.245 8.628 -7.598 1.00 90.75 203 PHE A N 1
ATOM 1511 C CA . PHE A 1 203 ? 13.573 7.846 -8.633 1.00 90.75 203 PHE A CA 1
ATOM 1512 C C . PHE A 1 203 ? 12.065 8.112 -8.641 1.00 90.75 203 PHE A C 1
ATOM 1514 O O . PHE A 1 203 ? 11.538 8.518 -9.665 1.00 90.75 203 PHE A O 1
ATOM 1521 N N . VAL A 1 204 ? 11.392 7.969 -7.492 1.00 91.12 204 VAL A N 1
ATOM 1522 C CA . VAL A 1 204 ? 9.938 8.184 -7.396 1.00 91.12 204 VAL A CA 1
ATOM 1523 C C . VAL A 1 204 ? 9.549 9.620 -7.750 1.00 91.12 204 VAL A C 1
ATOM 1525 O O . VAL A 1 204 ? 8.572 9.818 -8.458 1.00 91.12 204 VAL A O 1
ATOM 1528 N N . ALA A 1 205 ? 10.318 10.615 -7.301 1.00 90.94 205 ALA A N 1
ATOM 1529 C CA . ALA A 1 205 ? 10.054 12.020 -7.613 1.00 90.94 205 ALA A CA 1
ATOM 1530 C C . ALA A 1 205 ? 10.281 12.373 -9.094 1.00 90.94 205 ALA A C 1
ATOM 1532 O O . ALA A 1 205 ? 9.714 13.346 -9.577 1.00 90.94 205 ALA A O 1
ATOM 1533 N N . ALA A 1 206 ? 11.117 11.607 -9.798 1.00 90.88 206 ALA A N 1
ATOM 1534 C CA . ALA A 1 206 ? 11.459 11.838 -11.197 1.00 90.88 206 ALA A CA 1
ATOM 1535 C C . ALA A 1 206 ? 10.650 10.973 -12.178 1.00 90.88 206 ALA A C 1
ATOM 1537 O O . ALA A 1 206 ? 10.903 11.059 -13.377 1.00 90.88 206 ALA A O 1
ATOM 1538 N N . LEU A 1 207 ? 9.727 10.126 -11.703 1.00 91.44 207 LEU A N 1
ATOM 1539 C CA . LEU A 1 207 ? 8.920 9.260 -12.566 1.00 91.44 207 LEU A CA 1
ATOM 1540 C C . LEU A 1 207 ? 7.906 10.085 -13.378 1.00 91.44 207 LEU A C 1
ATOM 1542 O O . LEU A 1 207 ? 7.014 10.697 -12.786 1.00 91.44 207 LEU A O 1
ATOM 1546 N N . PRO A 1 208 ? 7.979 10.072 -14.723 1.00 93.88 208 PRO A N 1
ATOM 1547 C CA . PRO A 1 208 ? 6.950 10.687 -15.554 1.00 93.88 208 PRO A CA 1
ATOM 1548 C C . PRO A 1 208 ? 5.603 9.954 -15.410 1.00 93.88 208 PRO A C 1
ATOM 1550 O O . PRO A 1 208 ? 5.606 8.728 -15.267 1.00 93.88 208 PRO A O 1
ATOM 1553 N N . PRO A 1 209 ? 4.450 10.639 -15.542 1.00 94.38 209 PRO A N 1
ATOM 1554 C CA . PRO A 1 209 ? 3.132 9.994 -15.484 1.00 94.38 209 PRO A CA 1
ATOM 1555 C C . PRO A 1 209 ? 2.983 8.805 -16.446 1.00 94.38 209 PRO A C 1
ATOM 1557 O O . PRO A 1 209 ? 2.538 7.735 -16.039 1.00 94.38 209 PRO A O 1
ATOM 1560 N N . ALA A 1 210 ? 3.472 8.938 -17.684 1.00 94.88 210 ALA A N 1
ATOM 1561 C CA . ALA A 1 210 ? 3.471 7.847 -18.662 1.00 94.88 210 ALA A CA 1
ATOM 1562 C C . ALA A 1 210 ? 4.284 6.623 -18.193 1.00 94.88 210 ALA A C 1
ATOM 1564 O O . ALA A 1 210 ? 3.916 5.481 -18.466 1.00 94.88 210 ALA A O 1
ATOM 1565 N N . ALA A 1 211 ? 5.379 6.839 -17.454 1.00 94.62 211 ALA A N 1
ATOM 1566 C CA . ALA A 1 211 ? 6.179 5.751 -16.897 1.00 94.62 211 ALA A CA 1
ATOM 1567 C C . ALA A 1 211 ? 5.429 5.052 -15.760 1.00 94.62 211 ALA A C 1
ATOM 1569 O O . ALA A 1 211 ? 5.449 3.826 -15.681 1.00 94.62 211 ALA A O 1
ATOM 1570 N N . CYS A 1 212 ? 4.734 5.815 -14.910 1.00 95.44 212 CYS A N 1
ATOM 1571 C CA . CYS A 1 212 ? 3.866 5.263 -13.872 1.00 95.44 212 CYS A CA 1
ATOM 1572 C C . CYS A 1 212 ? 2.790 4.353 -14.480 1.00 95.44 212 CYS A C 1
ATOM 1574 O O . CYS A 1 212 ? 2.614 3.232 -14.009 1.00 95.44 212 CYS A O 1
ATOM 1576 N N . GLU A 1 213 ? 2.118 4.789 -15.547 1.00 96.19 213 GLU A N 1
ATOM 1577 C CA . GLU A 1 213 ? 1.100 3.990 -16.241 1.00 96.19 213 GLU A CA 1
ATOM 1578 C C . GLU A 1 213 ? 1.669 2.692 -16.833 1.00 96.19 213 GLU A C 1
ATOM 1580 O O . GLU A 1 213 ? 1.103 1.615 -16.635 1.00 96.19 213 GLU A O 1
ATOM 1585 N N . GLU A 1 214 ? 2.806 2.762 -17.530 1.00 96.31 214 GLU A N 1
ATOM 1586 C CA . GLU A 1 214 ? 3.471 1.589 -18.114 1.00 96.31 214 GLU A CA 1
ATOM 1587 C C . GLU A 1 214 ? 3.952 0.602 -17.037 1.00 96.31 214 GLU A C 1
ATOM 1589 O O . GLU A 1 214 ? 3.762 -0.610 -17.173 1.00 96.31 214 GLU A O 1
ATOM 1594 N N . LEU A 1 215 ? 4.532 1.105 -15.943 1.00 96.50 215 LEU A N 1
ATOM 1595 C CA . LEU A 1 215 ? 4.981 0.297 -14.808 1.00 96.50 215 LEU A CA 1
ATOM 1596 C C . LEU A 1 215 ? 3.804 -0.358 -14.073 1.00 96.50 215 LEU A C 1
ATOM 1598 O O . LEU A 1 215 ? 3.876 -1.542 -13.735 1.00 96.50 215 LEU A O 1
ATOM 1602 N N . LEU A 1 216 ? 2.702 0.369 -13.864 1.00 96.56 216 LEU A N 1
ATOM 1603 C CA . LEU A 1 216 ? 1.469 -0.187 -13.298 1.00 96.56 216 LEU A CA 1
ATOM 1604 C C . LEU A 1 216 ? 0.902 -1.282 -14.196 1.00 96.56 216 LEU A C 1
ATOM 1606 O O . LEU A 1 216 ? 0.596 -2.375 -13.719 1.00 96.56 216 LEU A O 1
ATOM 1610 N N . ARG A 1 217 ? 0.825 -1.028 -15.506 1.00 96.69 217 ARG A N 1
ATOM 1611 C CA . ARG A 1 217 ? 0.362 -2.006 -16.494 1.00 96.69 217 ARG A CA 1
ATOM 1612 C C . ARG A 1 217 ? 1.236 -3.258 -16.490 1.00 96.69 217 ARG A C 1
ATOM 1614 O O . ARG A 1 217 ? 0.707 -4.366 -16.559 1.00 96.69 217 ARG A O 1
ATOM 1621 N N . TYR A 1 218 ? 2.555 -3.105 -16.373 1.00 96.50 218 TYR A N 1
ATOM 1622 C CA . TYR A 1 218 ? 3.473 -4.228 -16.191 1.00 96.50 218 TYR A CA 1
ATOM 1623 C C . TYR A 1 218 ? 3.164 -5.016 -14.908 1.00 96.50 218 TYR A C 1
ATOM 1625 O O . TYR A 1 218 ? 3.022 -6.236 -14.968 1.00 96.50 218 TYR A O 1
ATOM 1633 N N . GLY A 1 219 ? 2.993 -4.337 -13.770 1.00 96.50 219 GLY A N 1
ATOM 1634 C CA . GLY A 1 219 ? 2.651 -4.974 -12.495 1.00 96.50 219 GLY A CA 1
ATOM 1635 C C . GLY A 1 219 ? 1.341 -5.760 -12.538 1.00 96.50 219 GLY A C 1
ATOM 1636 O O . GLY A 1 219 ? 1.293 -6.905 -12.093 1.00 96.50 219 GLY A O 1
ATOM 1637 N N . VAL A 1 220 ? 0.297 -5.182 -13.135 1.00 95.88 220 VAL A N 1
ATOM 1638 C CA . VAL A 1 220 ? -1.005 -5.840 -13.318 1.00 95.88 220 VAL A CA 1
ATOM 1639 C C . VAL A 1 220 ? -0.882 -7.076 -14.212 1.00 95.88 220 VAL A C 1
ATOM 1641 O O . VAL A 1 220 ? -1.399 -8.135 -13.863 1.00 95.88 220 VAL A O 1
ATOM 1644 N N . ARG A 1 221 ? -0.141 -6.993 -15.326 1.00 96.25 221 ARG A N 1
ATOM 1645 C CA . ARG A 1 221 ? 0.124 -8.162 -16.186 1.00 96.25 221 ARG A CA 1
ATOM 1646 C C . ARG A 1 221 ? 0.900 -9.253 -15.452 1.00 96.25 221 ARG A C 1
ATOM 1648 O O . ARG A 1 221 ? 0.623 -10.431 -15.658 1.00 96.25 221 ARG A O 1
ATOM 1655 N N . LEU A 1 222 ? 1.848 -8.876 -14.595 1.00 95.50 222 LEU A N 1
ATOM 1656 C CA . LEU A 1 222 ? 2.622 -9.825 -13.799 1.00 95.50 222 LEU A CA 1
ATOM 1657 C C . LEU A 1 222 ? 1.740 -10.565 -12.782 1.00 95.50 222 LEU A C 1
ATOM 1659 O O . LEU A 1 222 ? 1.911 -11.768 -12.602 1.00 95.50 222 LEU A O 1
ATOM 1663 N N . LEU A 1 223 ? 0.785 -9.872 -12.153 1.00 95.69 223 LEU A N 1
ATOM 1664 C CA . LEU A 1 223 ? -0.211 -10.491 -11.272 1.00 95.69 223 LEU A CA 1
ATOM 1665 C C . LEU A 1 223 ? -1.140 -11.437 -12.040 1.00 95.69 223 LEU A C 1
ATOM 1667 O O . LEU A 1 223 ? -1.307 -12.586 -11.629 1.00 95.69 223 LEU A O 1
ATOM 1671 N N . ALA A 1 224 ? -1.658 -10.998 -13.190 1.00 94.19 224 ALA A N 1
ATOM 1672 C CA . ALA A 1 224 ? -2.508 -11.822 -14.046 1.00 94.19 224 ALA A CA 1
ATOM 1673 C C . ALA A 1 224 ? -1.785 -13.099 -14.510 1.00 94.19 224 ALA A C 1
ATOM 1675 O O . ALA A 1 224 ? -2.339 -14.192 -14.424 1.00 94.19 224 ALA A O 1
ATOM 1676 N N . GLY A 1 225 ? -0.511 -12.990 -14.907 1.00 94.00 225 GLY A N 1
ATOM 1677 C CA . GLY A 1 225 ? 0.331 -14.140 -15.260 1.00 94.00 225 GLY A CA 1
ATOM 1678 C C . GLY A 1 225 ? 0.620 -15.099 -14.096 1.00 94.00 225 GLY A C 1
ATOM 1679 O O . GLY A 1 225 ? 1.064 -16.219 -14.329 1.00 94.00 225 GLY A O 1
ATOM 1680 N N . ARG A 1 226 ? 0.358 -14.681 -12.851 1.00 93.12 226 ARG A N 1
ATOM 1681 C CA . ARG A 1 226 ? 0.457 -15.496 -11.628 1.00 93.12 226 ARG A CA 1
ATOM 1682 C C . ARG A 1 226 ? -0.914 -15.933 -11.092 1.00 93.12 226 ARG A C 1
ATOM 1684 O O . ARG A 1 226 ? -0.983 -16.471 -9.993 1.00 93.12 226 ARG A O 1
ATOM 1691 N N . GLY A 1 227 ? -1.989 -15.710 -11.853 1.00 90.25 227 GLY A N 1
ATOM 1692 C CA . GLY A 1 227 ? -3.351 -16.109 -11.487 1.00 90.25 227 GLY A CA 1
ATOM 1693 C C . GLY A 1 227 ? -3.998 -15.253 -10.395 1.00 90.25 227 GLY A C 1
ATOM 1694 O O . GLY A 1 227 ? -4.976 -15.690 -9.795 1.00 90.25 227 GLY A O 1
ATOM 1695 N N . VAL A 1 228 ? -3.469 -14.055 -10.117 1.00 89.94 228 VAL A N 1
ATOM 1696 C CA . VAL A 1 228 ? -4.025 -13.132 -9.114 1.00 89.94 228 VAL A CA 1
ATOM 1697 C C . VAL A 1 228 ? -4.729 -11.970 -9.805 1.00 89.94 228 VAL A C 1
ATOM 1699 O O . VAL A 1 228 ? -4.131 -11.261 -10.615 1.00 89.94 228 VAL A O 1
ATOM 1702 N N . SER A 1 229 ? -6.000 -11.766 -9.462 1.00 77.19 229 SER A N 1
ATOM 1703 C CA . SER A 1 229 ? -6.842 -10.713 -10.031 1.00 77.19 229 SER A CA 1
ATOM 1704 C C . SER A 1 229 ? -6.383 -9.298 -9.644 1.00 77.19 229 SER A C 1
ATOM 1706 O O . SER A 1 229 ? -5.904 -9.042 -8.527 1.00 77.19 229 SER A O 1
ATOM 1708 N N . SER A 1 230 ? -6.549 -8.376 -10.598 1.00 61.38 230 SER A N 1
ATOM 1709 C CA . SER A 1 230 ? -6.341 -6.925 -10.462 1.00 61.38 230 SER A CA 1
ATOM 1710 C C . SER A 1 230 ? -7.442 -6.212 -9.696 1.00 61.38 230 SER A C 1
ATOM 1712 O O . SER A 1 230 ? -8.517 -6.813 -9.523 1.00 61.38 230 SER A O 1
#

Sequence (230 aa):
RRSRHRVFDADVRPVLRTTTAAGLEYRHIPQLIDVADYGELVASCLPGVAEVAGRRLTAAACGRLLGARSWDLAVGRLGMAGHAGVVSRNAGVIRGLADPEAFWAGVSEVMDRLAARGPVDYAARRDALAGLTEIPAAVLDGIAVRSGMPACPGQYRHAAAWVWAQVTGGDIRDAPAYPARLADGRPTRGAARRLDGAHRRRFVAALPPAACEELLRYGVRLLAGRGVSS

Foldseek 3Di:
DDDDDPDQPPPDDLPDADPLLPPDALLQQFQFQDQVLCVPQAVVQQPPDDSRLSRNLLSLLLLVNNVQRDSVSSCVSNVVPPCSVSNVVSVVSLVVTPDNVSNSVSSSVSSNVSSVVPRARLVLLCVLLLPQQFADPVLLVVLCVVQVQDDDPLCRRLLSLVLSCVRNVYDSCPHNNNDQADPVRHGPDDPNSVVNVVVSVVNVVRQGPSSVVSSNVVSQVSCVVSVGHD

Secondary structure (DSSP, 8-state):
---------TT---PPPPSGGGG--GGGS-SS--HHHHHHHTGGGSTTS-HHHHHHHHHHHHHHHTT-SSHHHHHHHTT-TT-HHHHHHHHHHHHT-S-HHHHHHHHHHHHHHHHHT----HHHHHHHTTT-SS--HHHHHHHHHHHT----HHHHHHHHHHHHHHHHT--GGGSTTS-SB-TTS-B--THHHHHHHHHHHHHHHT--HHHHHHHHHHHHHHHHTTT---

pLDDT: mean 85.78, std 15.01, range [30.84, 97.75]